Protein AF-A0A834TUM0-F1 (afdb_monomer_lite)

InterPro domains:
  IPR024752 Myb/SANT-like domain [PF12776] (10-57)

Secondary structure (DSSP, 8-state):
--------HHHHHHHHHHHHHHHHHHHHTT-GGGTTT-EEETTTTEEE--HHHHHHHHHHS---------------PPP-------------------HHHHHHHHHHHHHHHHHHHHHHHHHHHHHHHHHHHHHHHHHHHHHHT-TT--HHHHHHHHHHHHT-HHHHHHHHTS-HHHHHHHHHHHT-

Sequence (188 aa):
MLLAAGYTPIQGRIRTLKANWQIVYDMVNHIRALTSGFGWDNDRKCVVADEHVWEEYLKSQPFEPNTGEEMDYSEGPAVDGGTEASSGSRKRKRCSGNKEDLKEVVREMTNRMGKMFTSATQELVSSIAFAKNMQADVVDEAVMFINGLTVEERQVSHLKIACNPILWRMFNDVPEEKKADWVRQHIL

Structure (mmCIF, N/CA/C/O backbone):
data_AF-A0A834TUM0-F1
#
_entry.id   AF-A0A834TUM0-F1
#
loop_
_atom_site.group_PDB
_atom_site.id
_atom_site.type_symbol
_atom_site.label_atom_id
_atom_site.label_alt_id
_atom_site.label_comp_id
_atom_site.label_asym_id
_atom_site.label_entity_id
_atom_site.label_seq_id
_atom_site.pdbx_PDB_ins_code
_atom_site.Cartn_x
_atom_site.Cartn_y
_atom_site.Cartn_z
_atom_site.occupancy
_atom_site.B_iso_or_equiv
_atom_site.auth_seq_id
_atom_site.auth_comp_id
_atom_site.auth_asym_id
_atom_site.auth_atom_id
_atom_site.pdbx_PDB_model_num
ATOM 1 N N . MET A 1 1 ? -12.070 26.146 -2.245 1.00 40.12 1 MET A N 1
ATOM 2 C CA . MET A 1 1 ? -11.941 24.761 -2.747 1.00 40.12 1 MET A CA 1
ATOM 3 C C . MET A 1 1 ? -11.010 24.758 -3.948 1.00 40.12 1 MET A C 1
ATOM 5 O O . MET A 1 1 ? -11.438 25.171 -5.013 1.00 40.12 1 MET A O 1
ATOM 9 N N . LEU A 1 2 ? -9.762 24.320 -3.780 1.00 37.34 2 LEU A N 1
ATOM 10 C CA . LEU A 1 2 ? -8.907 23.856 -4.877 1.00 37.34 2 LEU A CA 1
ATOM 11 C C . LEU A 1 2 ? -8.095 22.673 -4.340 1.00 37.34 2 LEU A C 1
ATOM 13 O O . LEU A 1 2 ? -7.169 22.850 -3.553 1.00 37.34 2 LEU A O 1
ATOM 17 N N . LEU A 1 3 ? -8.503 21.461 -4.717 1.00 43.38 3 LEU A N 1
ATOM 18 C CA . LEU A 1 3 ? -7.717 20.246 -4.532 1.00 43.38 3 LEU A CA 1
ATOM 19 C C . LEU A 1 3 ? -6.582 20.287 -5.556 1.00 43.38 3 LEU A C 1
ATOM 21 O O . LEU A 1 3 ? -6.743 19.844 -6.691 1.00 43.38 3 LEU A O 1
ATOM 25 N N . ALA A 1 4 ? -5.433 20.836 -5.170 1.00 48.94 4 ALA A N 1
ATOM 26 C CA . ALA A 1 4 ? -4.202 20.499 -5.861 1.00 48.94 4 ALA A CA 1
ATOM 27 C C . ALA A 1 4 ? -3.960 19.011 -5.591 1.00 48.94 4 ALA A C 1
ATOM 29 O O . ALA A 1 4 ? -3.698 18.619 -4.454 1.00 48.94 4 ALA A O 1
ATOM 30 N N . ALA A 1 5 ? -4.102 18.174 -6.617 1.00 56.16 5 ALA A N 1
ATOM 31 C CA . ALA A 1 5 ? -3.695 16.775 -6.588 1.00 56.16 5 ALA A CA 1
ATOM 32 C C . ALA A 1 5 ? -2.158 16.697 -6.486 1.00 56.16 5 ALA A C 1
ATOM 34 O O . ALA A 1 5 ? -1.458 16.353 -7.436 1.00 56.16 5 ALA A O 1
ATOM 35 N N . GLY A 1 6 ? -1.619 17.107 -5.339 1.00 58.31 6 GLY A N 1
ATOM 36 C CA . GLY A 1 6 ? -0.214 17.017 -4.994 1.00 58.31 6 GLY A CA 1
ATOM 37 C C . GLY A 1 6 ? 0.042 15.638 -4.417 1.00 58.31 6 GLY A C 1
ATOM 38 O O . GLY A 1 6 ? -0.358 15.347 -3.293 1.00 58.31 6 GLY A O 1
ATOM 39 N N . TYR A 1 7 ? 0.681 14.777 -5.202 1.00 66.12 7 TYR A N 1
ATOM 40 C CA . TYR A 1 7 ? 1.211 13.511 -4.708 1.00 66.12 7 TYR A CA 1
ATOM 41 C C . TYR A 1 7 ? 2.050 13.760 -3.453 1.00 66.12 7 TYR A C 1
ATOM 43 O O . TYR A 1 7 ? 2.844 14.703 -3.412 1.00 66.12 7 TYR A O 1
ATOM 51 N N . THR A 1 8 ? 1.912 12.902 -2.440 1.00 75.56 8 THR A N 1
ATOM 52 C CA . THR A 1 8 ? 2.805 12.977 -1.277 1.00 75.56 8 THR A CA 1
ATOM 53 C C . THR A 1 8 ? 4.260 12.782 -1.734 1.00 75.56 8 THR A C 1
ATOM 55 O O . THR A 1 8 ? 4.493 12.120 -2.752 1.00 75.56 8 THR A O 1
ATOM 58 N N . PRO A 1 9 ? 5.271 13.300 -1.011 1.00 72.62 9 PRO A N 1
ATOM 59 C CA . PRO A 1 9 ? 6.676 13.168 -1.416 1.00 72.62 9 PRO A CA 1
ATOM 60 C C . PRO A 1 9 ? 7.096 11.718 -1.716 1.00 72.62 9 PRO A C 1
ATOM 62 O O . PRO A 1 9 ? 7.859 11.457 -2.645 1.00 72.62 9 PRO A O 1
ATOM 65 N N . ILE A 1 10 ? 6.541 10.755 -0.974 1.00 70.25 10 ILE A N 1
ATOM 66 C CA . ILE A 1 10 ? 6.766 9.318 -1.176 1.00 70.25 10 ILE A CA 1
ATOM 67 C C . ILE A 1 10 ? 6.151 8.849 -2.499 1.00 70.25 10 ILE A C 1
ATOM 69 O O . ILE A 1 10 ? 6.813 8.177 -3.289 1.00 70.25 10 ILE A O 1
ATOM 73 N N . GLN A 1 11 ? 4.908 9.239 -2.781 1.00 68.44 11 GLN A N 1
ATOM 74 C CA . GLN A 1 11 ? 4.248 8.901 -4.039 1.00 68.44 11 GLN A CA 1
ATOM 75 C C . GLN A 1 11 ? 4.952 9.528 -5.247 1.00 68.44 11 GLN A C 1
ATOM 77 O O . GLN A 1 11 ? 5.096 8.862 -6.272 1.00 68.44 11 GLN A O 1
ATOM 82 N N . GLY A 1 12 ? 5.443 10.763 -5.118 1.00 68.56 12 GLY A N 1
ATOM 83 C CA . GLY A 1 12 ? 6.254 11.420 -6.143 1.00 68.56 12 GLY A CA 1
ATOM 84 C C . GLY A 1 12 ? 7.517 10.621 -6.469 1.00 68.56 12 GLY A C 1
ATOM 85 O O . GLY A 1 12 ? 7.763 10.302 -7.629 1.00 68.56 12 GLY A O 1
ATOM 86 N N . ARG A 1 13 ? 8.266 10.194 -5.444 1.00 71.44 13 ARG A N 1
ATOM 87 C CA . ARG A 1 13 ? 9.482 9.379 -5.623 1.00 71.44 13 ARG A CA 1
ATOM 88 C C . ARG A 1 13 ? 9.191 8.013 -6.245 1.00 71.44 13 ARG A C 1
ATOM 90 O O . ARG A 1 13 ? 9.912 7.595 -7.148 1.00 71.44 13 ARG A O 1
ATOM 97 N N . ILE A 1 14 ? 8.121 7.340 -5.817 1.00 72.69 14 ILE A N 1
ATOM 98 C CA . ILE A 1 14 ? 7.688 6.060 -6.403 1.00 72.69 14 ILE A CA 1
ATOM 99 C C . ILE A 1 14 ? 7.314 6.240 -7.876 1.00 72.69 14 ILE A C 1
ATOM 101 O O . ILE A 1 14 ? 7.668 5.408 -8.710 1.00 72.69 14 ILE A O 1
ATOM 105 N N . ARG A 1 15 ? 6.619 7.329 -8.215 1.00 74.75 15 ARG A N 1
ATOM 106 C CA . ARG A 1 15 ? 6.241 7.640 -9.595 1.00 74.75 15 ARG A CA 1
ATOM 107 C C . ARG A 1 15 ? 7.468 7.877 -10.474 1.00 74.75 15 ARG A C 1
ATOM 109 O O . ARG A 1 15 ? 7.539 7.288 -11.548 1.00 74.75 15 ARG A O 1
ATOM 116 N N . THR A 1 16 ? 8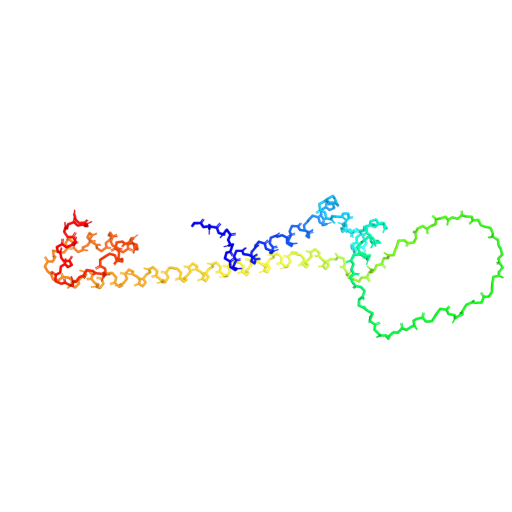.437 8.666 -10.011 1.00 75.81 16 THR A N 1
ATOM 117 C CA . THR A 1 16 ? 9.701 8.893 -10.731 1.00 75.81 16 THR A CA 1
ATOM 118 C C . THR A 1 16 ? 10.466 7.590 -10.941 1.00 75.81 16 THR A C 1
ATOM 120 O O . THR A 1 16 ? 10.934 7.322 -12.042 1.00 75.81 16 THR A O 1
ATOM 123 N N . LEU A 1 17 ? 10.543 6.737 -9.917 1.00 73.88 17 LEU A N 1
ATOM 124 C CA . LEU A 1 17 ? 11.234 5.454 -10.023 1.00 73.88 17 LEU A CA 1
ATOM 125 C C . LEU A 1 17 ? 10.567 4.523 -11.047 1.00 73.88 17 LEU A C 1
ATOM 127 O O . LEU A 1 17 ? 11.258 3.919 -11.864 1.00 73.88 17 LEU A O 1
ATOM 131 N N . LYS A 1 18 ? 9.230 4.449 -11.045 1.00 75.25 18 LYS A N 1
ATOM 132 C CA . LYS A 1 18 ? 8.468 3.690 -12.049 1.00 75.25 18 LYS A CA 1
ATOM 133 C C . LYS A 1 18 ? 8.699 4.223 -13.463 1.00 75.25 18 LYS A C 1
ATOM 135 O O . LYS A 1 18 ? 8.899 3.428 -14.374 1.00 75.25 18 LYS A O 1
ATOM 140 N N . ALA A 1 19 ? 8.698 5.545 -13.637 1.00 78.25 19 ALA A N 1
ATOM 141 C CA . ALA A 1 19 ? 8.942 6.176 -14.932 1.00 78.25 19 ALA A CA 1
ATOM 142 C C . ALA A 1 19 ? 10.353 5.862 -15.458 1.00 78.25 19 ALA A C 1
ATOM 144 O O . ALA A 1 19 ? 10.501 5.416 -16.591 1.00 78.25 19 ALA A O 1
ATOM 145 N N . ASN A 1 20 ? 11.377 6.003 -14.612 1.00 77.19 20 ASN A N 1
ATOM 146 C CA . ASN A 1 20 ? 12.760 5.705 -14.987 1.00 77.19 20 ASN A CA 1
ATOM 147 C C . ASN A 1 20 ? 12.956 4.222 -15.330 1.00 77.19 20 ASN A C 1
ATOM 149 O O . ASN A 1 20 ? 13.648 3.899 -16.292 1.00 77.19 20 ASN A O 1
ATOM 153 N N . TRP A 1 21 ? 12.329 3.318 -14.573 1.00 79.25 21 TRP A N 1
ATOM 154 C CA . TRP A 1 21 ? 12.356 1.887 -14.875 1.00 79.25 21 TRP A CA 1
ATOM 155 C C . TRP A 1 21 ? 11.731 1.572 -16.236 1.00 79.25 21 TRP A C 1
ATOM 157 O O . TRP A 1 21 ? 12.311 0.814 -17.012 1.00 79.25 21 TRP A O 1
ATOM 167 N N . GLN A 1 22 ? 10.581 2.178 -16.542 1.00 77.19 22 GLN A N 1
ATOM 168 C CA . GLN A 1 22 ? 9.890 1.960 -17.810 1.00 77.19 22 GLN A CA 1
ATOM 169 C C . GLN A 1 22 ? 10.768 2.353 -19.007 1.00 77.19 22 GLN A C 1
ATOM 171 O O . GLN A 1 22 ? 10.873 1.586 -19.956 1.00 77.19 22 GLN A O 1
ATOM 176 N N . ILE A 1 23 ? 11.485 3.479 -18.917 1.00 78.44 23 ILE A N 1
ATOM 177 C CA . ILE A 1 23 ? 12.419 3.929 -19.964 1.00 78.44 23 ILE A CA 1
ATOM 178 C C . ILE A 1 23 ? 13.509 2.879 -20.220 1.00 78.44 23 ILE A C 1
ATOM 180 O O . ILE A 1 23 ? 13.784 2.530 -21.367 1.00 78.44 23 ILE A O 1
ATOM 184 N N . VAL A 1 24 ? 14.122 2.347 -19.158 1.00 76.44 24 VAL A N 1
ATOM 185 C CA . VAL A 1 24 ? 15.171 1.320 -19.278 1.00 76.44 24 VAL A CA 1
ATOM 186 C C . VAL A 1 24 ? 14.609 0.034 -19.886 1.00 76.44 24 VAL A C 1
ATOM 188 O O . VAL A 1 24 ? 15.233 -0.559 -20.766 1.00 76.44 24 VAL A O 1
ATOM 191 N N . TYR A 1 25 ? 13.420 -0.383 -19.452 1.00 77.44 25 TYR A N 1
ATOM 192 C CA . TYR A 1 25 ? 12.736 -1.555 -19.988 1.00 77.44 25 TYR A CA 1
ATOM 193 C C . TYR A 1 25 ? 12.433 -1.410 -21.489 1.00 77.44 25 TYR A C 1
ATOM 195 O O . TYR A 1 25 ? 12.717 -2.324 -22.267 1.00 77.44 25 TYR A O 1
ATOM 203 N N . ASP A 1 26 ? 11.920 -0.255 -21.916 1.00 80.38 26 ASP A N 1
ATOM 204 C CA . ASP A 1 26 ? 11.576 0.014 -23.315 1.00 80.38 26 ASP A CA 1
ATOM 205 C C . ASP A 1 26 ? 12.829 0.070 -24.211 1.00 80.38 26 ASP A C 1
ATOM 207 O O . ASP A 1 26 ? 12.823 -0.469 -25.323 1.00 80.38 26 ASP A O 1
ATOM 211 N N . MET A 1 27 ? 13.943 0.626 -23.709 1.00 75.81 27 MET A N 1
ATOM 212 C CA . MET A 1 27 ? 15.233 0.644 -24.417 1.00 75.81 27 MET A CA 1
ATOM 213 C C . MET A 1 27 ? 15.783 -0.764 -24.664 1.00 75.81 27 MET A C 1
ATOM 215 O O . MET A 1 27 ? 16.287 -1.046 -25.756 1.00 75.81 27 MET A O 1
ATOM 219 N N . VAL A 1 28 ? 15.693 -1.645 -23.662 1.00 72.44 28 VAL A N 1
ATOM 220 C CA . VAL A 1 28 ? 16.207 -3.024 -23.728 1.00 72.44 28 VAL A CA 1
ATOM 221 C C . VAL A 1 28 ? 15.352 -3.906 -24.637 1.00 72.44 28 VAL A C 1
ATOM 223 O O . VAL A 1 28 ? 15.893 -4.762 -25.330 1.00 72.44 28 VAL A O 1
ATOM 226 N N . ASN A 1 29 ? 14.040 -3.671 -24.690 1.00 76.88 29 ASN A N 1
ATOM 227 C CA . ASN A 1 29 ? 13.129 -4.390 -25.586 1.00 76.88 29 ASN A CA 1
ATOM 228 C C . ASN A 1 29 ? 13.068 -3.797 -27.003 1.00 76.88 29 ASN A C 1
ATOM 230 O O . ASN A 1 29 ? 12.211 -4.178 -27.797 1.00 76.88 29 ASN A O 1
ATOM 234 N N . HIS A 1 30 ? 13.980 -2.876 -27.330 1.00 68.25 30 HIS A N 1
ATOM 235 C CA . HIS A 1 30 ? 14.085 -2.224 -28.635 1.00 68.25 30 HIS A CA 1
ATOM 236 C C . HIS A 1 30 ? 12.802 -1.500 -29.084 1.00 68.25 30 HIS A C 1
ATOM 238 O O . HIS A 1 30 ? 12.580 -1.321 -30.285 1.00 68.25 30 HIS A O 1
ATOM 244 N N . ILE A 1 31 ? 11.976 -1.017 -28.149 1.00 75.56 31 ILE A N 1
ATOM 245 C CA . ILE A 1 31 ? 10.759 -0.259 -28.468 1.00 75.56 31 ILE A CA 1
ATOM 246 C C . ILE A 1 31 ? 11.128 1.212 -28.713 1.00 75.56 31 ILE A C 1
ATOM 248 O O . ILE A 1 31 ? 10.768 2.112 -27.960 1.00 75.56 31 ILE A O 1
ATOM 252 N N . ARG A 1 32 ? 11.876 1.464 -29.795 1.00 66.94 32 ARG A N 1
ATOM 253 C CA . ARG A 1 32 ? 12.510 2.768 -30.086 1.00 66.94 32 ARG A CA 1
ATOM 254 C C . ARG A 1 32 ? 11.525 3.934 -30.214 1.00 66.94 32 ARG A C 1
ATOM 256 O O . ARG A 1 32 ? 11.905 5.080 -29.992 1.00 66.94 32 ARG A O 1
ATOM 263 N N . ALA A 1 33 ? 10.269 3.650 -30.555 1.00 69.75 33 ALA A N 1
ATOM 264 C CA . ALA A 1 33 ? 9.209 4.653 -30.636 1.00 69.75 33 ALA A CA 1
ATOM 265 C C . ALA A 1 33 ? 8.826 5.244 -29.263 1.00 69.75 33 ALA A C 1
ATOM 267 O O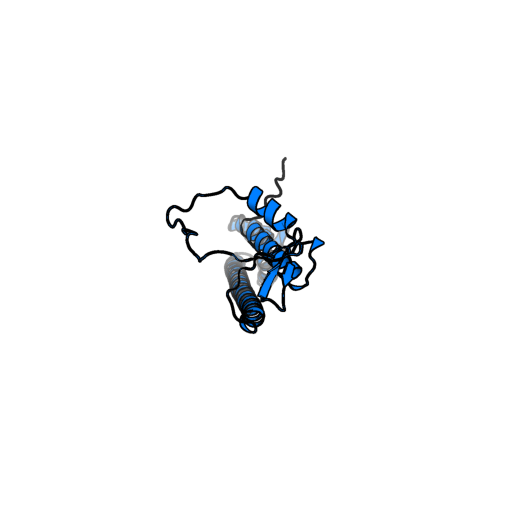 . ALA A 1 33 ? 8.348 6.372 -29.208 1.00 69.75 33 ALA A O 1
ATOM 268 N N . LEU A 1 34 ? 9.047 4.511 -28.164 1.00 71.25 34 LEU A N 1
ATOM 269 C CA . LEU A 1 34 ? 8.704 4.945 -26.801 1.00 71.25 34 LEU A CA 1
ATOM 270 C C . LEU A 1 34 ? 9.861 5.656 -26.080 1.00 71.25 34 LEU A C 1
ATOM 272 O O . LEU A 1 34 ? 9.681 6.206 -24.999 1.00 71.25 34 LEU A O 1
ATOM 276 N N . THR A 1 35 ? 11.046 5.672 -26.686 1.00 72.94 35 THR A N 1
ATOM 277 C CA . THR A 1 35 ? 12.302 6.144 -26.086 1.00 72.94 35 THR A CA 1
ATOM 278 C C . THR A 1 35 ? 12.965 7.229 -26.937 1.00 72.94 35 THR A C 1
ATOM 280 O O . THR A 1 35 ? 14.190 7.328 -26.994 1.00 72.94 35 THR A O 1
ATOM 283 N N . SER A 1 36 ? 12.164 8.038 -27.639 1.00 77.69 36 SER A N 1
ATOM 284 C CA . SER A 1 36 ? 12.636 9.139 -28.498 1.00 77.69 36 SER A CA 1
ATOM 285 C C . SER A 1 36 ? 13.682 8.705 -29.534 1.00 77.69 36 SER A C 1
ATOM 287 O O . SER A 1 36 ? 14.627 9.431 -29.819 1.00 77.69 36 SER A O 1
ATOM 289 N N . GLY A 1 37 ? 13.557 7.488 -30.070 1.00 73.75 37 GLY A N 1
ATOM 290 C CA . GLY A 1 37 ? 14.472 6.94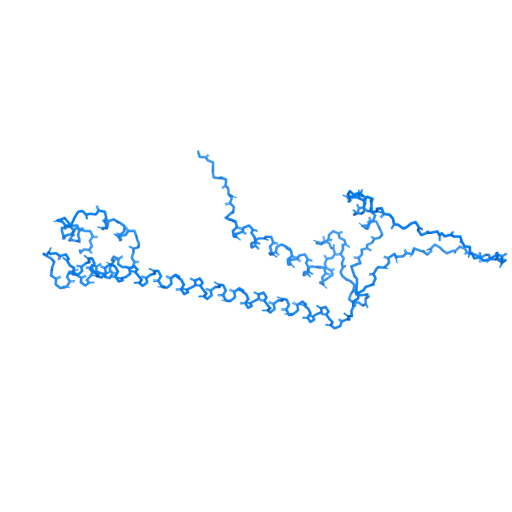5 -31.075 1.00 73.75 37 GLY A CA 1
ATOM 291 C C . GLY A 1 37 ? 15.731 6.275 -30.514 1.00 73.75 37 GLY A C 1
ATOM 292 O O . GLY A 1 37 ? 16.436 5.602 -31.279 1.00 73.75 37 GLY A O 1
ATOM 293 N N . PHE A 1 38 ? 15.984 6.379 -29.203 1.00 78.25 38 PHE A N 1
ATOM 294 C CA . PHE A 1 38 ? 17.089 5.709 -28.518 1.00 78.25 38 PHE A CA 1
ATOM 295 C C . PHE A 1 38 ? 16.738 4.259 -28.198 1.00 78.25 38 PHE A C 1
ATOM 297 O O . PHE A 1 38 ? 15.763 3.966 -27.522 1.00 78.25 38 PHE A O 1
ATOM 304 N N . GLY A 1 39 ? 17.547 3.321 -28.652 1.00 77.50 39 GLY A N 1
ATOM 305 C CA . GLY A 1 39 ? 17.463 1.920 -28.272 1.00 77.50 39 GLY A CA 1
ATOM 306 C C . GLY A 1 39 ? 18.739 1.469 -27.588 1.00 77.50 39 GLY A C 1
ATOM 307 O O . GLY A 1 39 ? 19.763 2.151 -27.598 1.00 77.50 39 GLY A O 1
ATOM 308 N N . TRP A 1 40 ? 18.695 0.272 -27.030 1.00 76.44 40 TRP A N 1
ATOM 309 C CA . TRP A 1 40 ? 19.901 -0.457 -26.679 1.00 76.44 40 TRP A CA 1
ATOM 310 C C . TRP A 1 40 ? 20.319 -1.342 -27.857 1.00 76.44 40 TRP A C 1
ATOM 312 O O . TRP A 1 40 ? 19.463 -1.940 -28.494 1.00 76.44 40 TRP A O 1
ATOM 322 N N . ASP A 1 41 ? 21.608 -1.445 -28.177 1.00 68.31 41 ASP A N 1
ATOM 323 C CA . ASP A 1 41 ? 22.118 -2.470 -29.097 1.00 68.31 41 ASP A CA 1
ATOM 324 C C . ASP A 1 41 ? 22.732 -3.599 -28.272 1.00 68.31 41 ASP A C 1
ATOM 326 O O . ASP A 1 41 ? 23.782 -3.443 -27.637 1.00 68.31 41 ASP A O 1
ATOM 330 N N . ASN A 1 42 ? 22.052 -4.747 -28.259 1.00 56.09 42 ASN A N 1
ATOM 331 C CA . ASN A 1 42 ? 22.453 -5.886 -27.444 1.00 56.09 42 ASN A CA 1
ATOM 332 C C . ASN A 1 42 ? 23.751 -6.544 -27.944 1.00 56.09 42 ASN A C 1
ATOM 334 O O . ASN A 1 42 ? 24.513 -7.082 -27.132 1.00 56.09 42 ASN A O 1
ATOM 338 N N . ASP A 1 43 ? 24.040 -6.458 -29.242 1.00 60.00 43 ASP A N 1
ATOM 339 C CA . ASP A 1 43 ? 25.247 -7.026 -29.840 1.00 60.00 43 ASP A CA 1
ATOM 340 C C . ASP A 1 43 ? 26.458 -6.136 -29.578 1.00 60.00 43 ASP A C 1
ATOM 342 O O . ASP A 1 43 ? 27.569 -6.631 -29.361 1.00 60.00 43 ASP A O 1
ATOM 346 N N . ARG A 1 44 ? 26.246 -4.818 -29.554 1.00 56.22 44 ARG A N 1
ATOM 347 C CA . ARG A 1 44 ? 27.315 -3.816 -29.481 1.00 56.22 44 ARG A CA 1
ATOM 348 C C . ARG A 1 44 ? 27.479 -3.150 -28.114 1.00 56.22 44 ARG A C 1
ATOM 350 O O . ARG A 1 44 ? 28.479 -2.454 -27.944 1.00 56.22 44 ARG A O 1
ATOM 357 N N . LYS A 1 45 ? 26.569 -3.413 -27.167 1.00 59.28 45 LYS A N 1
ATOM 358 C CA . LYS A 1 45 ? 26.555 -2.929 -25.770 1.00 59.28 45 LYS A CA 1
ATOM 359 C C . LYS A 1 45 ? 26.662 -1.414 -25.635 1.00 59.28 45 LYS A C 1
ATOM 361 O O . LYS A 1 45 ? 27.478 -0.893 -24.881 1.00 59.28 45 LYS A O 1
ATOM 366 N N . CYS A 1 46 ? 25.834 -0.702 -26.382 1.00 65.88 46 CYS A N 1
ATOM 367 C CA . CYS A 1 46 ? 25.768 0.749 -26.317 1.00 65.88 46 CYS A CA 1
ATOM 368 C C . CYS A 1 46 ? 24.345 1.230 -26.570 1.00 65.88 46 CYS A C 1
ATOM 370 O O . CYS A 1 46 ? 23.543 0.538 -27.205 1.00 65.88 46 CYS A O 1
ATOM 372 N N . VAL A 1 47 ? 24.058 2.449 -26.117 1.00 75.06 47 VAL A N 1
ATOM 373 C CA . VAL A 1 47 ? 22.883 3.173 -26.594 1.00 75.06 47 VAL A CA 1
ATOM 374 C C . VAL A 1 47 ? 23.080 3.427 -28.083 1.00 75.06 47 VAL A C 1
ATOM 376 O O . VAL A 1 47 ? 24.130 3.910 -28.513 1.00 75.06 47 VAL A O 1
ATOM 379 N N . VAL A 1 48 ? 22.079 3.070 -28.872 1.00 75.88 48 VAL A N 1
ATOM 380 C CA . VAL A 1 48 ? 22.034 3.328 -30.303 1.00 75.88 48 VAL A CA 1
ATOM 381 C C . VAL A 1 48 ? 20.862 4.224 -30.614 1.00 75.88 48 VAL A C 1
ATOM 383 O O . VAL A 1 48 ? 19.760 4.050 -30.113 1.00 75.88 48 VAL A O 1
ATOM 386 N N . ALA A 1 49 ? 21.104 5.175 -31.486 1.00 81.75 49 ALA A N 1
ATOM 387 C CA . ALA A 1 49 ? 20.070 5.979 -32.089 1.00 81.75 49 ALA A CA 1
ATOM 388 C C . ALA A 1 49 ? 20.516 6.303 -33.511 1.00 81.75 49 ALA A C 1
ATOM 390 O O . ALA A 1 49 ? 21.656 6.005 -33.904 1.00 81.75 49 ALA A O 1
ATOM 391 N N . ASP A 1 50 ? 19.607 6.867 -34.289 1.00 82.25 50 ASP A N 1
ATOM 392 C CA . ASP A 1 50 ? 19.950 7.358 -35.614 1.00 82.25 50 ASP A CA 1
ATOM 393 C C . ASP A 1 50 ? 20.733 8.668 -35.472 1.00 82.25 50 ASP A C 1
ATOM 395 O O . ASP A 1 50 ? 20.690 9.324 -34.432 1.00 82.25 50 ASP A O 1
ATOM 399 N N . GLU A 1 51 ? 21.495 9.031 -36.500 1.00 75.38 51 GLU A N 1
ATOM 400 C CA . GLU A 1 51 ? 22.398 10.189 -36.455 1.00 75.38 51 GLU A CA 1
ATOM 401 C C . GLU A 1 51 ? 21.650 11.489 -36.129 1.00 75.38 51 GLU A C 1
ATOM 403 O O . GLU A 1 51 ? 22.051 12.212 -35.219 1.00 75.38 51 GLU A O 1
ATOM 408 N N . HIS A 1 52 ? 20.486 11.700 -36.751 1.00 78.88 52 HIS A N 1
ATOM 409 C CA . HIS A 1 52 ? 19.626 12.854 -36.477 1.00 78.88 52 HIS A CA 1
ATOM 410 C C . HIS A 1 52 ? 19.154 12.924 -35.012 1.00 78.88 52 HIS A C 1
ATOM 412 O O . HIS A 1 52 ? 19.142 14.004 -34.429 1.00 78.88 52 HIS A O 1
ATOM 418 N N . VAL A 1 53 ? 18.846 11.782 -34.382 1.00 80.69 53 VAL A N 1
ATOM 419 C CA . VAL A 1 53 ? 18.423 11.714 -32.970 1.00 80.69 53 VAL A CA 1
ATOM 420 C C . VAL A 1 53 ? 19.563 12.144 -32.040 1.00 80.69 53 VAL A C 1
ATOM 422 O O . VAL A 1 53 ? 19.342 12.871 -31.071 1.00 80.69 53 VAL A O 1
ATOM 425 N N . TRP A 1 54 ? 20.800 11.729 -32.338 1.00 79.88 54 TRP A N 1
ATOM 426 C CA . TRP A 1 54 ? 21.981 12.165 -31.586 1.00 79.88 54 TRP A CA 1
ATOM 427 C C . TRP A 1 54 ? 22.260 13.657 -31.761 1.00 79.88 54 TRP A C 1
ATOM 429 O O . TRP A 1 54 ? 22.567 14.335 -30.781 1.00 79.88 54 TRP A O 1
ATOM 439 N N . GLU A 1 55 ? 22.154 14.175 -32.984 1.00 75.12 55 GLU A N 1
ATOM 440 C CA . GLU A 1 55 ? 22.367 15.594 -33.270 1.00 75.12 55 GLU A CA 1
ATOM 441 C C . GLU A 1 55 ? 21.340 16.492 -32.581 1.00 75.12 55 GLU A C 1
ATOM 443 O O . GLU A 1 55 ? 21.713 17.506 -31.994 1.00 75.12 55 GLU A O 1
ATOM 448 N N . GLU A 1 56 ? 20.058 16.135 -32.639 1.00 81.75 56 GLU A N 1
ATOM 449 C CA . GLU A 1 56 ? 18.986 16.866 -31.958 1.00 81.75 56 GLU A CA 1
ATOM 450 C C . GLU A 1 56 ? 19.178 16.850 -30.443 1.00 81.75 56 GLU A C 1
ATOM 452 O O . GLU A 1 56 ? 19.101 17.896 -29.795 1.00 81.75 56 GLU A O 1
ATOM 457 N N . TYR A 1 57 ? 19.514 15.685 -29.880 1.00 75.88 57 TYR A N 1
ATOM 458 C CA . TYR A 1 57 ? 19.810 15.565 -28.458 1.00 75.88 57 TYR A CA 1
ATOM 459 C C . TYR A 1 57 ? 20.975 16.472 -28.051 1.00 75.88 57 TYR A C 1
ATOM 461 O O . TYR A 1 57 ? 20.836 17.247 -27.110 1.00 75.88 57 TYR A O 1
ATOM 469 N N . LEU A 1 58 ? 22.093 16.447 -28.782 1.00 78.19 58 LEU A N 1
ATOM 470 C CA . LEU A 1 58 ? 23.260 17.286 -28.489 1.00 78.19 58 LEU A CA 1
ATOM 471 C C . LEU A 1 58 ? 22.965 18.783 -28.640 1.00 78.19 58 LEU A C 1
ATOM 473 O O . LEU A 1 58 ? 23.431 19.566 -27.820 1.00 78.19 58 LEU A O 1
ATOM 477 N N . LYS A 1 59 ? 22.158 19.181 -29.632 1.00 77.44 59 LYS A N 1
ATOM 478 C CA . LYS A 1 59 ? 21.703 20.573 -29.804 1.00 77.44 59 LYS A CA 1
ATOM 479 C C . LYS A 1 59 ? 20.814 21.045 -28.648 1.00 77.44 59 LYS A C 1
ATOM 481 O O . LYS A 1 59 ? 20.799 22.232 -28.345 1.00 77.44 59 LYS A O 1
ATOM 486 N N . SER A 1 60 ? 20.080 20.131 -28.010 1.00 75.31 60 SER A N 1
ATOM 487 C CA . SER A 1 60 ? 19.217 20.431 -26.859 1.00 75.31 60 SER A CA 1
ATOM 488 C C . SER A 1 60 ? 19.941 20.467 -25.507 1.00 75.31 60 SER A C 1
ATOM 490 O O . SER A 1 60 ? 19.361 20.940 -24.530 1.00 75.31 60 SER A O 1
ATOM 492 N N . GLN A 1 61 ? 21.186 19.978 -25.424 1.00 69.25 61 GLN A N 1
ATOM 493 C CA . GLN A 1 61 ? 21.979 20.041 -24.195 1.00 69.25 61 GLN A CA 1
ATOM 494 C C . GLN A 1 61 ? 22.729 21.382 -24.129 1.00 69.25 61 GLN A C 1
ATOM 496 O O . GLN A 1 61 ? 23.434 21.725 -25.081 1.00 69.25 61 GLN A O 1
ATOM 501 N N . PRO A 1 62 ? 22.644 22.139 -23.021 1.00 58.03 62 PRO A N 1
ATOM 502 C CA . PRO A 1 62 ? 23.518 23.284 -22.803 1.00 58.03 62 PRO A CA 1
ATOM 503 C C . PRO A 1 62 ? 24.974 22.806 -22.813 1.00 58.03 62 PRO A C 1
ATOM 505 O O . PRO A 1 62 ? 25.352 21.930 -22.037 1.00 58.03 62 PRO A O 1
ATOM 508 N N . PHE A 1 63 ? 25.790 23.348 -23.715 1.00 53.06 63 PHE A N 1
ATOM 509 C CA . PHE A 1 63 ? 27.219 23.063 -23.748 1.00 53.06 63 PHE A CA 1
ATOM 510 C C . PHE A 1 63 ? 27.870 23.725 -22.529 1.00 53.06 63 PHE A C 1
ATOM 512 O O . PHE A 1 63 ? 28.081 24.936 -22.532 1.00 53.06 63 PHE A O 1
ATOM 519 N N . GLU A 1 64 ? 28.171 22.959 -21.479 1.00 48.66 64 GLU A N 1
ATOM 520 C CA . GLU A 1 64 ? 29.179 23.379 -20.504 1.00 48.66 64 GLU A CA 1
ATOM 521 C C . GLU A 1 64 ? 30.558 23.101 -21.122 1.00 48.66 64 GLU A C 1
ATOM 523 O O . GLU A 1 64 ? 30.896 21.934 -21.356 1.00 48.66 64 GLU A O 1
ATOM 528 N N . PRO A 1 65 ? 31.353 24.137 -21.454 1.00 45.88 65 PRO A N 1
ATOM 529 C CA . PRO A 1 65 ? 32.688 23.935 -21.984 1.00 45.88 65 PRO A CA 1
ATOM 530 C C . PRO A 1 65 ? 33.559 23.373 -20.865 1.00 45.88 65 PRO A C 1
ATOM 532 O O . PRO A 1 65 ? 33.993 24.098 -19.972 1.00 45.88 65 PRO A O 1
ATOM 535 N N . ASN A 1 66 ? 33.821 22.069 -20.913 1.00 41.59 66 ASN A N 1
ATOM 536 C CA . ASN A 1 66 ? 34.842 21.466 -20.075 1.00 41.59 66 ASN A CA 1
ATOM 537 C C . ASN A 1 66 ? 36.201 21.983 -20.572 1.00 41.59 66 ASN A C 1
ATOM 539 O O . ASN A 1 66 ? 36.644 21.661 -21.675 1.00 41.59 66 ASN A O 1
ATOM 543 N N . THR A 1 67 ? 36.820 22.854 -19.783 1.00 45.19 67 THR A N 1
ATOM 544 C CA . THR A 1 67 ? 38.166 23.382 -19.999 1.00 45.19 67 THR A CA 1
ATOM 545 C C . THR A 1 67 ? 39.202 22.262 -19.977 1.00 45.19 67 THR A C 1
ATOM 547 O O . THR A 1 67 ? 39.306 21.551 -18.981 1.00 45.19 67 THR A O 1
ATOM 550 N N . GLY A 1 68 ? 40.023 22.200 -21.029 1.00 48.06 68 GLY A N 1
ATOM 551 C CA . GLY A 1 68 ? 41.374 21.640 -20.976 1.00 48.06 68 GLY A CA 1
ATOM 552 C C . GLY A 1 68 ? 41.520 20.189 -21.425 1.00 48.06 68 GLY A C 1
ATOM 553 O O . GLY A 1 68 ? 41.671 19.310 -20.594 1.00 48.06 68 GLY A O 1
ATOM 554 N N . GLU A 1 69 ? 41.516 19.962 -22.738 1.00 41.88 69 GLU A N 1
ATOM 555 C CA . GLU A 1 69 ? 42.598 19.271 -23.459 1.00 41.88 69 GLU A CA 1
ATOM 556 C C . GLU A 1 69 ? 42.267 19.341 -24.954 1.00 41.88 69 GLU A C 1
ATOM 558 O O . GLU A 1 69 ? 41.416 18.628 -25.490 1.00 41.88 69 GLU A O 1
ATOM 563 N N . GLU A 1 70 ? 42.898 20.308 -25.610 1.00 44.28 70 GLU A N 1
ATOM 564 C CA . GLU A 1 70 ? 42.884 20.486 -27.053 1.00 44.28 70 GLU A CA 1
ATOM 565 C C . GLU A 1 70 ? 43.629 19.294 -27.673 1.00 44.28 70 GLU A C 1
ATOM 567 O O . GLU A 1 70 ? 44.852 19.198 -27.604 1.00 44.28 70 GLU A O 1
ATOM 572 N N . MET A 1 71 ? 42.880 18.321 -28.198 1.00 37.84 71 MET A N 1
ATOM 573 C CA . MET A 1 71 ? 43.450 17.202 -28.950 1.00 37.84 71 MET A CA 1
ATOM 574 C C . MET A 1 71 ? 43.849 17.720 -30.339 1.00 37.84 71 MET A C 1
ATOM 576 O O . MET A 1 71 ? 43.013 17.817 -31.238 1.00 37.84 71 MET A O 1
ATOM 580 N N . ASP A 1 72 ? 45.120 18.099 -30.463 1.00 35.84 72 ASP A N 1
ATOM 581 C CA . ASP A 1 72 ? 45.796 18.495 -31.699 1.00 35.84 72 ASP A CA 1
ATOM 582 C C . ASP A 1 72 ? 45.793 17.338 -32.715 1.00 35.84 72 ASP A C 1
ATOM 584 O O . ASP A 1 72 ? 46.265 16.233 -32.438 1.00 35.84 72 ASP A O 1
ATOM 588 N N . TYR A 1 73 ? 45.220 17.589 -33.892 1.00 41.62 73 TYR A N 1
ATOM 589 C CA . TYR A 1 73 ? 45.226 16.682 -35.040 1.00 41.62 73 TYR A CA 1
ATOM 590 C C . TYR A 1 73 ? 46.154 17.239 -36.127 1.00 41.62 73 TYR A C 1
ATOM 592 O O . TYR A 1 73 ? 45.691 17.686 -37.173 1.00 41.62 73 TYR A O 1
ATOM 600 N N . SER A 1 74 ? 47.463 17.174 -35.892 1.00 46.59 74 SER A N 1
ATOM 601 C CA . SER A 1 74 ? 48.525 17.364 -36.894 1.00 46.59 74 SER A CA 1
ATOM 602 C C . SER A 1 74 ? 49.695 16.480 -36.424 1.00 46.59 74 SER A C 1
ATOM 604 O O . SER A 1 74 ? 50.168 16.662 -35.317 1.00 46.59 74 SER A O 1
ATOM 606 N N . GLU A 1 75 ? 50.159 15.405 -37.060 1.00 36.28 75 GLU A N 1
ATOM 607 C CA . GLU A 1 75 ? 50.571 15.197 -38.445 1.00 36.28 75 GLU A CA 1
ATOM 608 C C . GLU A 1 75 ? 50.592 13.683 -38.757 1.00 36.28 75 GLU A C 1
ATOM 610 O O . GLU A 1 75 ? 51.005 12.860 -37.939 1.00 36.28 75 GLU A O 1
ATOM 615 N N . GLY A 1 76 ? 50.209 13.310 -39.979 1.00 33.84 76 GLY A N 1
ATOM 616 C CA . GLY A 1 76 ? 50.506 12.014 -40.594 1.00 33.84 76 GLY A CA 1
ATOM 617 C C . GLY A 1 76 ? 50.831 12.242 -42.076 1.00 33.84 76 GLY A C 1
ATOM 618 O O . GLY A 1 76 ? 50.219 13.127 -42.678 1.00 33.84 76 GLY A O 1
ATOM 619 N N . PRO A 1 77 ? 51.819 11.537 -42.661 1.00 36.94 77 PRO A N 1
ATOM 620 C CA . PRO A 1 77 ? 52.492 11.981 -43.876 1.00 36.94 77 PRO A CA 1
ATOM 621 C C . PRO A 1 77 ? 51.673 11.764 -45.155 1.00 36.94 77 PRO A C 1
ATOM 623 O O . PRO A 1 77 ? 50.698 11.017 -45.197 1.00 36.94 77 PRO A O 1
ATOM 626 N N . ALA A 1 78 ? 52.127 12.478 -46.184 1.00 34.72 78 ALA A N 1
ATOM 627 C CA . ALA A 1 78 ? 51.487 12.787 -47.453 1.00 34.72 78 ALA A CA 1
ATOM 628 C C . ALA A 1 78 ? 50.888 11.619 -48.265 1.00 34.72 78 ALA A C 1
ATOM 630 O O . ALA A 1 78 ? 51.375 10.492 -48.288 1.00 34.72 78 ALA A O 1
ATOM 631 N N . VAL A 1 79 ? 49.842 12.016 -48.990 1.00 36.44 79 VAL A N 1
ATOM 632 C CA . VAL A 1 79 ? 49.042 11.335 -50.015 1.00 36.44 79 VAL A CA 1
ATOM 633 C C . VAL A 1 79 ? 49.845 10.941 -51.262 1.00 36.44 79 VAL A C 1
ATOM 635 O O . VAL A 1 79 ? 50.588 11.758 -51.796 1.00 36.44 79 VAL A O 1
ATOM 638 N N . ASP A 1 80 ? 49.538 9.759 -51.801 1.00 30.81 80 ASP A N 1
ATOM 639 C CA . ASP A 1 80 ? 49.361 9.491 -53.241 1.00 30.81 80 ASP A CA 1
ATOM 640 C C . ASP A 1 80 ? 48.241 8.429 -53.314 1.00 30.81 80 ASP A C 1
ATOM 642 O O . ASP A 1 80 ? 48.359 7.374 -52.699 1.00 30.81 80 ASP A O 1
ATOM 646 N N . GLY A 1 81 ? 47.007 8.698 -53.739 1.00 35.06 81 GLY A N 1
ATOM 647 C CA . GLY A 1 81 ? 46.572 9.112 -55.068 1.00 35.06 81 GLY A CA 1
ATOM 648 C C . GLY A 1 81 ? 45.636 8.008 -55.599 1.00 35.06 81 GLY A C 1
ATOM 649 O O . GLY A 1 81 ? 46.090 6.897 -55.841 1.00 35.06 81 GLY A O 1
ATOM 650 N N . GLY A 1 82 ? 44.326 8.277 -55.740 1.00 28.45 82 GLY A N 1
ATOM 651 C CA . GLY A 1 82 ? 43.392 7.371 -56.440 1.00 28.45 82 GLY A CA 1
ATOM 652 C C . GLY A 1 82 ? 42.006 7.162 -55.807 1.00 28.45 82 GLY A C 1
ATOM 653 O O . GLY A 1 82 ? 41.851 6.379 -54.881 1.00 28.45 82 GLY A O 1
ATOM 654 N N . THR A 1 83 ? 41.019 7.869 -56.366 1.00 36.28 83 THR A N 1
ATOM 655 C CA . THR A 1 83 ? 39.640 7.449 -56.710 1.00 36.28 83 THR A CA 1
ATOM 656 C C .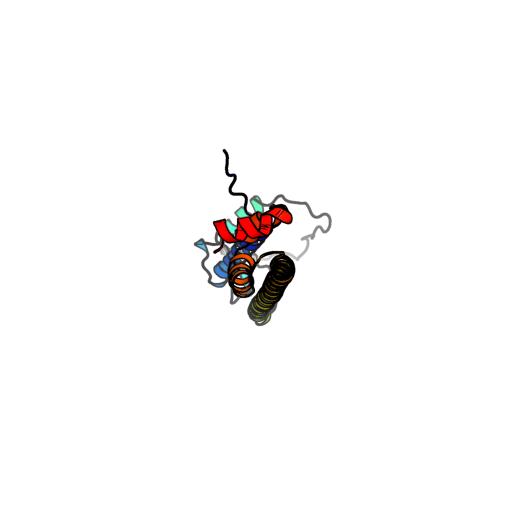 THR A 1 83 ? 38.837 6.527 -55.768 1.00 36.28 83 THR A C 1
ATOM 658 O O . THR A 1 83 ? 39.118 5.345 -55.640 1.00 36.28 83 THR A O 1
ATOM 661 N N . GLU A 1 84 ? 37.732 7.054 -55.226 1.00 28.19 84 GLU A N 1
ATOM 662 C CA . GLU A 1 84 ? 36.330 6.659 -55.505 1.00 28.19 84 GLU A CA 1
ATOM 663 C C . GLU A 1 84 ? 35.411 7.032 -54.329 1.00 28.19 84 GLU A C 1
ATOM 665 O O . GLU A 1 84 ? 35.724 6.855 -53.152 1.00 28.19 84 GLU A O 1
ATOM 670 N N . ALA A 1 85 ? 34.263 7.616 -54.669 1.00 42.59 85 ALA A N 1
ATOM 671 C CA . ALA A 1 85 ? 33.256 8.062 -53.724 1.00 42.59 85 ALA A CA 1
ATOM 672 C C . ALA A 1 85 ? 32.674 6.880 -52.937 1.00 42.59 85 ALA A C 1
ATOM 674 O O . ALA A 1 85 ? 32.106 5.955 -53.510 1.00 42.59 85 ALA A O 1
ATOM 675 N N . SER A 1 86 ? 32.724 6.958 -51.609 1.00 34.00 86 SER A N 1
ATOM 676 C CA . SER A 1 86 ? 31.829 6.190 -50.749 1.00 34.00 86 SER A CA 1
ATOM 677 C C . SER A 1 86 ? 31.446 7.041 -49.547 1.00 34.00 86 SER A C 1
ATOM 679 O O . SER A 1 86 ? 32.255 7.329 -48.662 1.00 34.00 86 SER A O 1
ATOM 681 N N . SER A 1 87 ? 30.192 7.493 -49.549 1.00 39.19 87 SER A N 1
ATOM 682 C CA . SER A 1 87 ? 29.532 8.141 -48.421 1.00 39.19 87 SER A CA 1
ATOM 683 C C . SER A 1 87 ? 29.361 7.124 -47.289 1.00 39.19 87 SER A C 1
ATOM 685 O O . SER A 1 87 ? 28.316 6.491 -47.141 1.00 39.19 87 SER A O 1
ATOM 687 N N . GLY A 1 88 ? 30.411 6.920 -46.501 1.00 32.62 88 GLY A N 1
ATOM 688 C CA . GLY A 1 88 ? 30.355 6.107 -45.294 1.00 32.62 88 GLY A CA 1
ATOM 689 C C . GLY A 1 88 ? 29.998 6.965 -44.085 1.00 32.62 88 GLY A C 1
ATOM 690 O O . GLY A 1 88 ? 30.892 7.573 -43.496 1.00 32.62 88 GLY A O 1
ATOM 691 N N . SER A 1 89 ? 28.720 6.991 -43.684 1.00 39.66 89 SER A N 1
ATOM 692 C CA . SER A 1 89 ? 28.285 7.532 -42.385 1.00 39.66 89 SER A CA 1
ATOM 693 C C . SER A 1 89 ? 29.079 6.871 -41.255 1.00 39.66 89 SER A C 1
ATOM 695 O O . SER A 1 89 ? 28.880 5.698 -40.920 1.00 39.66 89 SER A O 1
ATOM 697 N N . ARG A 1 90 ? 30.001 7.621 -40.644 1.00 42.56 90 ARG A N 1
ATOM 698 C CA . ARG A 1 90 ? 30.773 7.167 -39.482 1.00 42.56 90 ARG A CA 1
ATOM 699 C C . ARG A 1 90 ? 29.907 7.294 -38.235 1.00 42.56 90 ARG A C 1
ATOM 701 O O . ARG A 1 90 ? 29.937 8.299 -37.533 1.00 42.56 90 ARG A O 1
ATOM 708 N N . LYS A 1 91 ? 29.151 6.234 -37.945 1.00 46.34 91 LYS A N 1
ATOM 709 C CA . LYS A 1 91 ? 28.363 6.076 -36.715 1.00 46.34 91 LYS A CA 1
ATOM 710 C C . LYS A 1 91 ? 29.295 6.190 -35.498 1.00 46.34 91 LYS A C 1
ATOM 712 O O . LYS A 1 91 ? 30.050 5.263 -35.200 1.00 46.34 91 LYS A O 1
ATOM 717 N N . ARG A 1 92 ? 29.282 7.339 -34.814 1.00 45.94 92 ARG A N 1
ATOM 718 C CA . ARG A 1 92 ? 30.101 7.575 -33.614 1.00 45.94 92 ARG A CA 1
ATOM 719 C C . ARG A 1 92 ? 29.626 6.642 -32.497 1.00 45.94 92 ARG A C 1
ATOM 721 O O . ARG A 1 92 ? 28.471 6.684 -32.087 1.00 45.94 92 ARG A O 1
ATOM 728 N N . LYS A 1 93 ? 30.525 5.774 -32.030 1.00 43.69 93 LYS A N 1
ATOM 729 C CA . LYS A 1 93 ? 30.272 4.720 -31.039 1.00 43.69 93 LYS A CA 1
ATOM 730 C C . LYS A 1 93 ? 31.116 5.001 -29.796 1.00 43.69 93 LYS A C 1
ATOM 732 O O . LYS A 1 93 ? 32.333 5.105 -29.909 1.00 43.69 93 LYS A O 1
ATOM 737 N N . ARG A 1 94 ? 30.501 5.095 -28.615 1.00 45.53 94 ARG A N 1
ATOM 738 C CA . ARG A 1 94 ? 31.228 5.067 -27.333 1.00 45.53 94 ARG A CA 1
ATOM 739 C C . ARG A 1 94 ? 31.021 3.689 -26.704 1.00 45.53 94 ARG A C 1
ATOM 741 O O . ARG A 1 94 ? 29.886 3.300 -26.450 1.00 45.53 94 ARG A O 1
ATOM 748 N N . CYS A 1 95 ? 32.110 2.946 -26.515 1.00 37.16 95 CYS A N 1
ATOM 749 C CA . CYS A 1 95 ? 32.121 1.613 -25.909 1.00 37.16 95 CYS A CA 1
ATOM 750 C C . CYS A 1 95 ? 32.811 1.681 -24.547 1.00 37.16 95 CYS A C 1
ATOM 752 O O . CYS A 1 95 ? 33.962 2.100 -24.480 1.00 37.16 95 CYS A O 1
ATOM 754 N N . SER A 1 96 ? 32.155 1.208 -23.494 1.00 48.66 96 SER A N 1
ATOM 755 C CA . SER A 1 96 ? 32.825 0.748 -22.275 1.00 48.66 96 SER A CA 1
ATOM 756 C C . SER A 1 96 ? 31.866 -0.180 -21.524 1.00 48.66 96 SER A C 1
ATOM 758 O O . SER A 1 96 ? 30.777 0.255 -21.160 1.00 48.66 96 SER A O 1
ATOM 760 N N . GLY A 1 97 ? 32.240 -1.453 -21.344 1.00 48.09 97 GLY A N 1
ATOM 761 C CA . GLY A 1 97 ? 31.532 -2.401 -20.465 1.00 48.09 97 GLY A CA 1
ATOM 762 C C . GLY A 1 97 ? 31.232 -3.784 -21.066 1.00 48.09 97 GLY A C 1
ATOM 763 O O . GLY A 1 97 ? 30.795 -3.898 -22.211 1.00 48.09 97 GLY A O 1
ATOM 764 N N . ASN A 1 98 ? 31.480 -4.840 -20.280 1.00 49.88 98 ASN A N 1
ATOM 765 C CA . ASN A 1 98 ? 31.424 -6.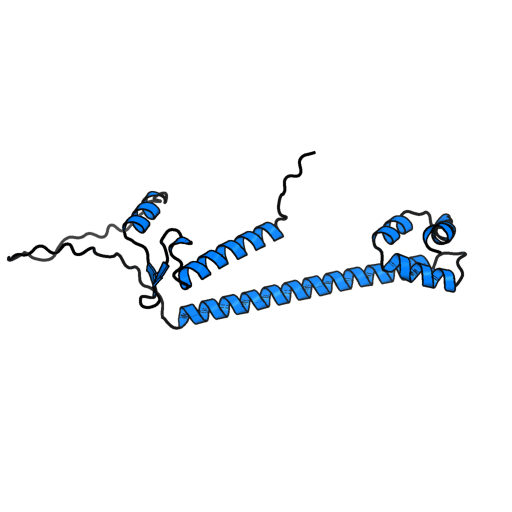260 -20.658 1.00 49.88 98 ASN A CA 1
ATOM 766 C C . ASN A 1 98 ? 29.973 -6.814 -20.765 1.00 49.88 98 ASN A C 1
ATOM 768 O O . ASN A 1 98 ? 29.036 -6.267 -20.192 1.00 49.88 98 ASN A O 1
ATOM 772 N N . LYS A 1 99 ? 29.759 -7.891 -21.544 1.00 45.12 99 LYS A N 1
ATOM 773 C CA . LYS A 1 99 ? 28.438 -8.337 -22.052 1.00 45.12 99 LYS A CA 1
ATOM 774 C C . LYS A 1 99 ? 27.541 -9.108 -21.072 1.00 45.12 99 LYS A C 1
ATOM 776 O O . LYS A 1 99 ? 26.321 -8.954 -21.171 1.00 45.12 99 LYS A O 1
ATOM 781 N N . GLU A 1 100 ? 28.101 -9.956 -20.212 1.00 50.94 100 GLU A N 1
ATOM 782 C CA . GLU A 1 100 ? 27.342 -10.682 -19.169 1.00 50.94 100 GLU A CA 1
ATOM 783 C C . GLU A 1 100 ? 26.979 -9.769 -17.999 1.00 50.94 100 GLU A C 1
ATOM 785 O O . GLU A 1 100 ? 25.951 -9.937 -17.349 1.00 50.94 100 GLU A O 1
ATOM 790 N N . ASP A 1 101 ? 27.774 -8.718 -17.855 1.00 60.09 101 ASP A N 1
ATOM 791 C CA . ASP A 1 101 ? 27.708 -7.740 -16.792 1.00 60.09 101 ASP A CA 1
ATOM 792 C C . ASP A 1 101 ? 26.362 -7.010 -16.777 1.00 60.09 101 ASP A C 1
ATOM 794 O O . ASP A 1 101 ? 25.746 -6.903 -15.735 1.00 60.09 101 ASP A O 1
ATOM 798 N N . LEU A 1 102 ? 25.804 -6.579 -17.918 1.00 58.62 102 LEU A N 1
ATOM 799 C CA . LEU A 1 102 ? 24.592 -5.743 -17.882 1.00 58.62 102 LEU A CA 1
ATOM 800 C C . LEU A 1 102 ? 23.297 -6.505 -17.558 1.00 58.62 102 LEU A C 1
ATOM 802 O O . LEU A 1 102 ? 22.461 -5.993 -16.820 1.00 58.62 102 LEU A O 1
ATOM 806 N N . LYS A 1 103 ? 23.091 -7.708 -18.112 1.00 62.28 103 LYS A N 1
ATOM 807 C CA . LYS A 1 103 ? 21.901 -8.513 -17.763 1.00 62.28 103 LYS A CA 1
ATOM 808 C C . LYS A 1 103 ? 21.961 -8.930 -16.300 1.00 62.28 103 LYS A C 1
ATOM 810 O O . LYS A 1 103 ? 20.942 -8.884 -15.617 1.00 62.28 103 LYS A O 1
ATOM 815 N N . GLU A 1 104 ? 23.155 -9.280 -15.836 1.00 72.56 104 GLU A N 1
ATOM 816 C CA . GLU A 1 104 ? 23.422 -9.603 -14.443 1.00 72.56 104 GLU A CA 1
ATOM 817 C C . GLU A 1 104 ? 23.234 -8.378 -13.539 1.00 72.56 104 GLU A C 1
ATOM 819 O O . GLU A 1 104 ? 22.550 -8.475 -12.529 1.00 72.56 104 GLU A O 1
ATOM 824 N N . VAL A 1 105 ? 23.714 -7.201 -13.947 1.00 72.69 105 VAL A N 1
ATOM 825 C CA . VAL A 1 105 ? 23.532 -5.921 -13.246 1.00 72.69 105 VAL A CA 1
ATOM 826 C C . VAL A 1 105 ? 22.060 -5.537 -13.176 1.00 72.69 105 VAL A C 1
ATOM 828 O O . VAL A 1 105 ? 21.595 -5.152 -12.110 1.00 72.69 105 VAL A O 1
ATOM 831 N N . VAL A 1 106 ? 21.292 -5.666 -14.262 1.00 75.81 106 VAL A N 1
ATOM 832 C CA . VAL A 1 106 ? 19.847 -5.384 -14.248 1.00 75.81 106 VAL A CA 1
ATOM 833 C C . VAL A 1 106 ? 19.120 -6.388 -13.357 1.00 75.81 106 VAL A C 1
ATOM 835 O O . VAL A 1 106 ? 18.311 -5.980 -12.530 1.00 75.81 106 VAL A O 1
ATOM 838 N N . ARG A 1 107 ? 19.442 -7.683 -13.453 1.00 78.38 107 ARG A N 1
ATOM 839 C CA . ARG A 1 107 ? 18.875 -8.735 -12.596 1.00 78.38 107 ARG A CA 1
ATOM 840 C C . ARG A 1 107 ? 19.190 -8.489 -11.119 1.00 78.38 107 ARG A C 1
ATOM 842 O O . ARG A 1 107 ? 18.298 -8.587 -10.279 1.00 78.38 107 ARG A O 1
ATOM 849 N N . GLU A 1 108 ? 20.430 -8.138 -10.802 1.00 78.69 108 GLU A N 1
ATOM 850 C CA . GLU A 1 108 ? 20.888 -7.833 -9.448 1.00 78.69 108 GLU A CA 1
ATOM 851 C C . GLU A 1 108 ? 20.252 -6.542 -8.927 1.00 78.69 108 GLU A C 1
ATOM 853 O O . GLU A 1 108 ? 19.798 -6.498 -7.786 1.00 78.69 108 GLU A O 1
ATOM 858 N N . MET A 1 109 ? 20.115 -5.518 -9.770 1.00 73.00 109 MET A N 1
ATOM 859 C CA . MET A 1 109 ? 19.413 -4.278 -9.442 1.00 73.00 109 MET A CA 1
ATOM 860 C C . MET A 1 109 ? 17.930 -4.542 -9.154 1.00 73.00 109 MET A C 1
ATOM 862 O O . MET A 1 109 ? 17.416 -4.086 -8.133 1.00 73.00 109 MET A O 1
ATOM 866 N N . THR A 1 110 ? 17.245 -5.322 -9.997 1.00 76.12 110 THR A N 1
ATOM 867 C CA . THR A 1 110 ? 15.847 -5.726 -9.784 1.00 76.12 110 THR A CA 1
ATOM 868 C C . THR A 1 110 ? 15.701 -6.533 -8.495 1.00 76.12 110 THR A C 1
ATOM 870 O O . THR A 1 110 ? 14.805 -6.250 -7.701 1.00 76.12 110 THR A O 1
ATOM 873 N N . ASN A 1 111 ? 16.608 -7.476 -8.229 1.00 78.94 111 ASN A N 1
ATOM 874 C CA . ASN A 1 111 ? 16.606 -8.262 -6.995 1.00 78.94 111 ASN A CA 1
ATOM 875 C C . ASN A 1 111 ? 16.856 -7.399 -5.754 1.00 78.94 111 ASN A C 1
ATOM 877 O O . ASN A 1 111 ? 16.141 -7.529 -4.762 1.00 78.94 111 ASN A O 1
ATOM 881 N N . ARG A 1 112 ? 17.842 -6.498 -5.791 1.00 78.50 112 ARG A N 1
ATOM 882 C CA . ARG A 1 112 ? 18.131 -5.558 -4.698 1.00 78.50 112 ARG A CA 1
ATOM 883 C C . ARG A 1 112 ? 16.957 -4.634 -4.439 1.00 78.50 112 ARG A C 1
ATOM 885 O O . ARG A 1 112 ? 16.581 -4.442 -3.288 1.00 78.50 112 ARG A O 1
ATOM 892 N N . MET A 1 113 ? 16.346 -4.107 -5.492 1.00 76.69 113 MET A N 1
ATOM 893 C CA . MET A 1 113 ? 15.168 -3.260 -5.376 1.00 76.69 113 MET A CA 1
ATOM 894 C C . MET A 1 113 ? 13.979 -4.039 -4.804 1.00 76.69 113 MET A C 1
ATOM 896 O O . MET A 1 113 ? 13.323 -3.546 -3.890 1.00 76.69 113 MET A O 1
ATOM 900 N N . GLY A 1 114 ? 13.762 -5.284 -5.239 1.00 79.56 114 GLY A N 1
ATOM 901 C CA . GLY A 1 114 ? 12.768 -6.184 -4.652 1.00 79.56 114 GLY A CA 1
ATOM 902 C C . GLY A 1 114 ? 13.012 -6.451 -3.163 1.00 79.56 114 GLY A C 1
ATOM 903 O O . GLY A 1 114 ? 12.075 -6.387 -2.367 1.00 79.56 114 GLY A O 1
ATOM 904 N N . LYS A 1 115 ? 14.271 -6.660 -2.755 1.00 81.31 115 LYS A N 1
ATOM 905 C CA . LYS A 1 115 ? 14.656 -6.815 -1.341 1.00 81.31 115 LYS A CA 1
ATOM 906 C C . LYS A 1 115 ? 14.415 -5.539 -0.537 1.00 81.31 115 LYS A C 1
ATOM 908 O O . LYS A 1 115 ? 13.825 -5.619 0.533 1.00 81.31 115 LYS A O 1
ATOM 913 N N . MET A 1 116 ? 14.801 -4.372 -1.057 1.00 78.12 116 MET A N 1
ATOM 914 C CA . MET A 1 116 ? 14.557 -3.083 -0.397 1.00 78.12 116 MET A CA 1
ATOM 915 C C . MET A 1 116 ? 13.062 -2.811 -0.221 1.00 78.12 116 MET A C 1
ATOM 917 O O . MET A 1 116 ? 12.644 -2.422 0.864 1.00 78.12 116 MET A O 1
ATOM 921 N N . PHE A 1 117 ? 12.243 -3.065 -1.247 1.00 80.25 117 PHE A N 1
ATOM 922 C CA . PHE A 1 117 ? 10.790 -2.939 -1.134 1.00 80.25 117 PHE A CA 1
ATOM 923 C C . PHE A 1 117 ? 10.209 -3.914 -0.117 1.00 80.25 117 PHE A C 1
ATOM 925 O O . PHE A 1 117 ? 9.368 -3.515 0.684 1.00 80.25 117 PHE A O 1
ATOM 932 N N . THR A 1 118 ? 10.659 -5.168 -0.123 1.00 84.56 118 THR A N 1
ATOM 933 C CA . THR A 1 118 ? 10.181 -6.177 0.828 1.00 84.56 118 THR A CA 1
ATOM 934 C C . THR A 1 118 ? 10.551 -5.796 2.259 1.00 84.56 118 THR A C 1
ATOM 936 O O . THR A 1 118 ? 9.669 -5.788 3.109 1.00 84.56 118 THR A O 1
ATOM 939 N N . SER A 1 119 ? 11.800 -5.386 2.506 1.00 85.19 119 SER A N 1
ATOM 940 C CA . SER A 1 119 ? 12.271 -4.931 3.823 1.00 85.19 119 SER A CA 1
ATOM 941 C C . SER A 1 119 ? 11.488 -3.711 4.299 1.00 85.19 119 SER A C 1
ATOM 943 O O . SER A 1 119 ? 10.897 -3.738 5.372 1.00 85.19 119 SER A O 1
ATOM 945 N N . ALA A 1 120 ? 11.373 -2.678 3.460 1.00 80.31 120 ALA A N 1
ATOM 946 C CA . ALA A 1 120 ? 10.617 -1.476 3.797 1.00 80.31 120 ALA A CA 1
ATOM 947 C C . ALA A 1 120 ? 9.129 -1.777 4.049 1.00 80.31 120 ALA A C 1
ATOM 949 O O . ALA A 1 120 ? 8.516 -1.200 4.945 1.00 80.31 120 ALA A O 1
ATOM 950 N N . THR A 1 121 ? 8.535 -2.700 3.285 1.00 85.25 121 THR A N 1
ATOM 951 C CA . THR A 1 121 ? 7.141 -3.119 3.494 1.00 85.25 121 THR A CA 1
ATOM 952 C C . THR A 1 121 ? 6.997 -3.920 4.785 1.00 85.25 121 THR A C 1
ATOM 954 O O . THR A 1 121 ? 6.036 -3.710 5.514 1.00 85.25 121 THR A O 1
ATOM 957 N N . GLN A 1 122 ? 7.945 -4.800 5.106 1.00 84.81 122 GLN A N 1
ATOM 958 C CA . GLN A 1 122 ? 7.954 -5.554 6.361 1.00 84.81 122 GLN A CA 1
ATOM 959 C C . GLN A 1 122 ? 8.110 -4.632 7.574 1.00 84.81 122 GLN A C 1
ATOM 961 O O . GLN A 1 122 ? 7.372 -4.785 8.547 1.00 84.81 122 GLN A O 1
ATOM 966 N N . GLU A 1 123 ? 8.999 -3.642 7.510 1.00 89.69 123 GLU A N 1
ATOM 967 C CA . GLU A 1 123 ? 9.165 -2.619 8.550 1.00 89.69 123 GLU A CA 1
ATOM 968 C C . GLU A 1 123 ? 7.890 -1.788 8.730 1.00 89.69 123 GLU A C 1
ATOM 970 O O . GLU A 1 123 ? 7.442 -1.572 9.859 1.00 89.69 123 GLU A O 1
ATOM 975 N N . LEU A 1 124 ? 7.253 -1.379 7.626 1.00 86.62 124 LEU A N 1
ATOM 976 C CA . LEU A 1 124 ? 5.976 -0.667 7.656 1.00 86.62 124 LEU A CA 1
ATOM 977 C C . LEU A 1 124 ? 4.874 -1.527 8.287 1.00 86.62 124 LEU A C 1
ATOM 979 O O . LEU A 1 124 ? 4.170 -1.061 9.178 1.00 86.62 124 LEU A O 1
ATOM 983 N N . VAL A 1 125 ? 4.720 -2.778 7.844 1.00 88.62 125 VAL A N 1
ATOM 984 C CA . VAL A 1 125 ? 3.713 -3.709 8.375 1.00 88.62 125 VAL A CA 1
ATOM 985 C C . VAL A 1 125 ? 3.934 -3.937 9.867 1.00 88.62 125 VAL A C 1
ATOM 987 O O . VAL A 1 125 ? 2.974 -3.876 10.631 1.00 88.62 125 VAL A O 1
ATOM 990 N N . SER A 1 126 ? 5.185 -4.120 10.290 1.00 87.12 126 SER A N 1
ATOM 991 C CA . SER A 1 126 ? 5.545 -4.294 11.700 1.00 87.12 126 SER A CA 1
ATOM 992 C C . SER A 1 126 ? 5.223 -3.043 12.515 1.00 87.12 126 SER A C 1
ATOM 994 O O . SER A 1 126 ? 4.637 -3.146 13.587 1.00 87.12 126 SER A O 1
ATOM 996 N N . SER A 1 127 ? 5.518 -1.857 11.981 1.00 85.31 127 SER A N 1
ATOM 997 C CA . SER A 1 127 ? 5.208 -0.579 12.633 1.00 85.31 127 SER A CA 1
ATOM 998 C C . SER A 1 127 ? 3.700 -0.339 12.751 1.00 85.31 127 SER A C 1
ATOM 1000 O O . SER A 1 127 ? 3.224 0.110 13.791 1.00 85.31 127 SER A O 1
ATOM 1002 N N . ILE A 1 128 ? 2.924 -0.673 11.714 1.00 82.06 128 ILE A N 1
ATOM 1003 C CA . ILE A 1 128 ? 1.456 -0.589 11.739 1.00 82.06 128 ILE A CA 1
ATOM 1004 C C . ILE A 1 128 ? 0.880 -1.589 12.745 1.00 82.06 128 ILE A C 1
ATOM 1006 O O . ILE A 1 128 ? -0.026 -1.235 13.496 1.00 82.06 128 ILE A O 1
ATOM 1010 N N . ALA A 1 129 ? 1.380 -2.826 12.764 1.00 81.31 129 ALA A N 1
ATOM 1011 C CA . ALA A 1 129 ? 0.945 -3.843 13.715 1.00 81.31 129 ALA A CA 1
ATOM 1012 C C . ALA A 1 129 ? 1.258 -3.421 15.156 1.00 81.31 129 ALA A C 1
ATOM 1014 O O . ALA A 1 129 ? 0.379 -3.478 16.008 1.00 81.31 129 ALA A O 1
ATOM 1015 N N . PHE A 1 130 ? 2.466 -2.909 15.405 1.00 76.88 130 PHE A N 1
ATOM 1016 C CA . PHE A 1 130 ? 2.857 -2.361 16.700 1.00 76.88 130 PHE A CA 1
ATOM 1017 C C . PHE A 1 130 ? 1.934 -1.216 17.136 1.00 76.88 130 PHE A C 1
ATOM 1019 O O . PHE A 1 130 ? 1.413 -1.247 18.245 1.00 76.88 130 PHE A O 1
ATOM 1026 N N . ALA A 1 131 ? 1.658 -0.248 16.255 1.00 75.38 131 ALA A N 1
ATOM 1027 C CA . ALA A 1 131 ? 0.768 0.871 16.565 1.00 75.38 131 ALA A CA 1
ATOM 1028 C C . ALA A 1 131 ? -0.678 0.423 16.844 1.00 75.38 131 ALA A C 1
ATOM 1030 O O . ALA A 1 131 ? -1.322 0.951 17.748 1.00 75.38 131 ALA A O 1
ATOM 1031 N N . LYS A 1 132 ? -1.188 -0.563 16.093 1.00 78.50 132 LYS A N 1
ATOM 1032 C CA . LYS A 1 132 ? -2.510 -1.156 16.343 1.00 78.50 132 LYS A CA 1
ATOM 1033 C C . LYS A 1 132 ? -2.570 -1.876 17.686 1.00 78.50 132 LYS A C 1
ATOM 1035 O O . LYS A 1 132 ? -3.548 -1.706 18.402 1.00 78.50 132 LYS A O 1
ATOM 1040 N N . ASN A 1 133 ? -1.539 -2.646 18.024 1.00 82.19 133 ASN A N 1
ATOM 1041 C CA . ASN A 1 133 ? -1.471 -3.354 19.300 1.00 82.19 133 ASN A CA 1
ATOM 1042 C C . ASN A 1 133 ? -1.367 -2.366 20.466 1.00 82.19 133 ASN A C 1
ATOM 1044 O O . ASN A 1 133 ? -2.133 -2.474 21.410 1.00 82.19 133 ASN A O 1
ATOM 1048 N N . MET A 1 134 ? -0.530 -1.332 20.346 1.00 78.75 134 MET A N 1
ATOM 1049 C CA . MET A 1 134 ? -0.443 -0.260 21.341 1.00 78.75 134 MET A CA 1
ATOM 1050 C C . MET A 1 134 ? -1.792 0.445 21.537 1.00 78.75 134 MET A C 1
ATOM 1052 O O . MET A 1 134 ? -2.175 0.746 22.661 1.00 78.75 134 MET A O 1
ATOM 1056 N N . GLN A 1 135 ? -2.539 0.699 20.457 1.00 79.19 135 GLN A N 1
ATOM 1057 C CA . GLN A 1 135 ? -3.890 1.246 20.571 1.00 79.19 135 GLN A CA 1
ATOM 1058 C C . GLN A 1 135 ? -4.842 0.273 21.277 1.00 79.19 135 GLN A C 1
ATOM 1060 O O . GLN A 1 135 ? -5.637 0.719 22.098 1.00 79.19 135 GLN A O 1
ATOM 1065 N N . ALA A 1 136 ? -4.778 -1.023 20.965 1.00 80.69 136 ALA A N 1
ATOM 1066 C CA . ALA A 1 136 ? -5.600 -2.034 21.619 1.00 80.69 136 ALA A CA 1
ATOM 1067 C C . ALA A 1 136 ? -5.313 -2.103 23.127 1.00 80.69 136 ALA A C 1
ATOM 1069 O O . ALA A 1 136 ? -6.262 -2.059 23.898 1.00 80.69 136 ALA A O 1
ATOM 1070 N N . ASP A 1 137 ? -4.042 -2.091 23.539 1.00 82.88 137 ASP A N 1
ATOM 1071 C CA . ASP A 1 137 ? -3.641 -2.101 24.953 1.00 82.88 137 ASP A CA 1
ATOM 1072 C C . ASP A 1 137 ? -4.162 -0.859 25.699 1.00 82.88 137 ASP A C 1
ATOM 1074 O O . ASP A 1 137 ? -4.720 -0.962 26.789 1.00 82.88 137 ASP A O 1
ATOM 1078 N N . VAL A 1 138 ? -4.049 0.326 25.085 1.00 84.00 138 VAL A N 1
ATOM 1079 C CA . VAL A 1 138 ? -4.555 1.583 25.667 1.00 84.00 138 VAL A CA 1
ATOM 1080 C C . VAL A 1 138 ? -6.086 1.583 25.764 1.00 84.00 138 VAL A C 1
ATOM 1082 O O . VAL A 1 138 ? -6.648 2.088 26.737 1.00 84.00 138 VAL A O 1
ATOM 1085 N N . VAL A 1 139 ? -6.781 1.026 24.766 1.00 84.62 139 VAL A N 1
ATOM 1086 C CA . VAL A 1 139 ? -8.243 0.870 24.801 1.00 84.62 139 VAL A CA 1
ATOM 1087 C C . VAL A 1 139 ? -8.648 -0.115 25.894 1.00 84.62 139 VAL A C 1
ATOM 1089 O O . VAL A 1 139 ? -9.605 0.160 26.614 1.00 84.62 139 VAL A O 1
ATOM 1092 N N . ASP A 1 140 ? -7.941 -1.239 26.016 1.00 82.50 140 ASP A N 1
ATOM 1093 C CA . ASP A 1 140 ? -8.205 -2.269 27.020 1.00 82.50 140 ASP A CA 1
ATOM 1094 C C . ASP A 1 140 ? -8.107 -1.677 28.427 1.00 82.50 140 ASP A C 1
ATOM 1096 O O . ASP A 1 140 ? -9.076 -1.726 29.186 1.00 82.50 140 ASP A O 1
ATOM 1100 N N . GLU A 1 141 ? -7.016 -0.964 28.722 1.00 84.81 141 GLU A N 1
ATOM 1101 C CA . GLU A 1 141 ? -6.840 -0.246 29.985 1.00 84.81 141 GLU A CA 1
ATOM 1102 C C . GLU A 1 141 ? -7.983 0.762 30.224 1.00 84.81 141 GLU A C 1
ATOM 1104 O O . GLU A 1 141 ? -8.678 0.720 31.244 1.00 84.81 141 GLU A O 1
ATOM 1109 N N . ALA A 1 142 ? -8.253 1.634 29.249 1.00 85.06 142 ALA A N 1
ATOM 1110 C CA . ALA A 1 142 ? -9.243 2.697 29.393 1.00 85.06 142 ALA A CA 1
ATOM 1111 C C . ALA A 1 142 ? -10.684 2.182 29.555 1.00 85.06 142 ALA A C 1
ATOM 1113 O O . ALA A 1 142 ? -11.470 2.820 30.256 1.00 85.06 142 ALA A O 1
ATOM 1114 N N . VAL A 1 143 ? -11.050 1.062 28.917 1.00 85.94 143 VAL A N 1
ATOM 1115 C CA . VAL A 1 143 ? -12.388 0.451 29.017 1.00 85.94 143 VAL A CA 1
ATOM 1116 C C . VAL A 1 143 ? -12.517 -0.404 30.281 1.00 85.94 143 VAL A C 1
ATOM 1118 O O . VAL A 1 143 ? -13.564 -0.378 30.935 1.00 85.94 143 VAL A O 1
ATOM 1121 N N . MET A 1 144 ? -11.461 -1.122 30.677 1.00 82.19 144 MET A N 1
ATOM 1122 C CA . MET A 1 144 ? -11.458 -1.942 31.890 1.00 82.19 144 MET A CA 1
ATOM 1123 C C . MET A 1 144 ? -11.558 -1.120 33.179 1.00 82.19 144 MET A C 1
ATOM 1125 O O . MET A 1 144 ? -12.091 -1.625 34.167 1.00 82.19 144 MET A O 1
ATOM 1129 N N . PHE A 1 145 ? -11.098 0.130 33.212 1.00 82.44 145 PHE A N 1
ATOM 1130 C CA . PHE A 1 145 ? -11.183 0.958 34.422 1.00 82.44 145 PHE A CA 1
ATOM 1131 C C . PHE A 1 145 ? -12.433 1.844 34.506 1.00 82.44 145 PHE A C 1
ATOM 1133 O O . PHE A 1 145 ? -12.619 2.534 35.509 1.00 82.44 145 PHE A O 1
ATOM 1140 N N . ILE A 1 146 ? -13.345 1.797 33.524 1.00 85.94 146 ILE A N 1
ATOM 1141 C CA . ILE A 1 146 ? -14.587 2.580 33.600 1.00 85.94 146 ILE A CA 1
ATOM 1142 C C . ILE A 1 146 ? -15.472 2.046 34.732 1.00 85.94 146 ILE A C 1
ATOM 1144 O O . ILE A 1 146 ? -16.016 0.936 34.666 1.00 85.94 146 ILE A O 1
ATOM 1148 N N . ASN A 1 147 ? -15.657 2.859 35.767 1.00 84.25 147 ASN A N 1
ATOM 1149 C CA . ASN A 1 147 ? -16.558 2.548 36.869 1.00 84.25 147 ASN A CA 1
ATOM 1150 C C . ASN A 1 147 ? -18.014 2.503 36.384 1.00 84.25 147 ASN A C 1
ATOM 1152 O O . ASN A 1 147 ? -18.461 3.362 35.629 1.00 84.25 147 ASN A O 1
ATOM 1156 N N . GLY A 1 148 ? -18.764 1.497 36.836 1.00 84.12 148 GLY A N 1
ATOM 1157 C CA . GLY A 1 148 ? -20.197 1.384 36.570 1.00 84.12 148 GLY A CA 1
ATOM 1158 C C . GLY A 1 148 ? -20.604 0.531 35.367 1.00 84.12 148 GLY A C 1
ATOM 1159 O O . GLY A 1 148 ? -21.804 0.349 35.212 1.00 84.12 148 GLY A O 1
ATOM 1160 N N . LEU A 1 149 ? -19.686 -0.021 34.558 1.00 87.38 149 LEU A N 1
ATOM 1161 C CA . LEU A 1 149 ? -20.011 -1.065 33.562 1.00 87.38 149 LEU A CA 1
ATOM 1162 C C . LEU A 1 149 ? -19.952 -2.474 34.168 1.00 87.38 149 LEU A C 1
ATOM 1164 O O . LEU A 1 149 ? -19.078 -2.762 34.988 1.00 87.38 149 LEU A O 1
ATOM 1168 N N . THR A 1 150 ? -20.816 -3.364 33.682 1.00 89.81 150 THR A N 1
ATOM 1169 C CA . THR A 1 150 ? -20.718 -4.820 33.898 1.00 89.81 150 THR A CA 1
ATOM 1170 C C . THR A 1 150 ? -19.564 -5.441 33.095 1.00 89.81 150 THR A C 1
ATOM 1172 O O . THR A 1 150 ? -18.979 -4.805 32.213 1.00 89.81 150 THR A O 1
ATOM 1175 N N . VAL A 1 151 ? -19.208 -6.693 33.399 1.00 85.62 151 VAL A N 1
ATOM 1176 C CA . VAL A 1 151 ? -18.100 -7.403 32.731 1.00 85.62 151 VAL A CA 1
ATOM 1177 C C . VAL A 1 151 ? -18.406 -7.618 31.245 1.00 85.62 151 VAL A C 1
ATOM 1179 O O . VAL A 1 151 ? -17.544 -7.397 30.393 1.00 85.62 151 VAL A O 1
ATOM 1182 N N . GLU A 1 152 ? -19.648 -7.970 30.928 1.00 85.69 152 GLU A N 1
ATOM 1183 C CA . GLU A 1 152 ? -20.130 -8.202 29.569 1.00 85.69 152 GLU A CA 1
ATOM 1184 C C . GLU A 1 152 ? -20.125 -6.903 28.753 1.00 85.69 152 GLU A C 1
ATOM 1186 O O . GLU A 1 152 ? -19.637 -6.871 27.620 1.00 85.69 152 GLU A O 1
ATOM 1191 N N . GLU A 1 153 ? -20.601 -5.805 29.352 1.00 89.12 153 GLU A N 1
ATOM 1192 C CA . GLU A 1 153 ? -20.578 -4.475 28.738 1.00 89.12 153 GLU A CA 1
ATOM 1193 C C . GLU A 1 153 ? -19.144 -4.045 28.395 1.00 89.12 153 GLU A C 1
ATOM 1195 O O . GLU A 1 153 ? -18.900 -3.519 27.306 1.00 89.12 153 GLU A O 1
ATOM 1200 N N . ARG A 1 154 ? -18.173 -4.312 29.279 1.00 88.19 154 ARG A N 1
ATOM 1201 C CA . ARG A 1 154 ? -16.753 -4.003 29.036 1.00 88.19 154 ARG A CA 1
ATOM 1202 C C . ARG A 1 154 ? -16.185 -4.797 27.868 1.00 88.19 154 ARG A C 1
ATOM 1204 O O . ARG A 1 154 ? -15.542 -4.207 27.004 1.00 88.19 154 ARG A O 1
ATOM 1211 N N . GLN A 1 155 ? -16.451 -6.099 27.796 1.00 82.56 155 GLN A N 1
ATOM 1212 C CA . GLN A 1 155 ? -15.943 -6.947 26.713 1.00 82.56 155 GLN A CA 1
ATOM 1213 C C . GLN A 1 155 ? -16.485 -6.532 25.344 1.00 82.56 155 GLN A C 1
ATOM 1215 O O . GLN A 1 155 ? -15.718 -6.402 24.387 1.00 82.56 155 GLN A O 1
ATOM 1220 N N . VAL A 1 156 ? -17.792 -6.274 25.245 1.00 86.75 156 VAL A N 1
ATOM 1221 C CA . VAL A 1 156 ? -18.407 -5.802 23.995 1.00 86.75 156 VAL A CA 1
ATOM 1222 C C . VAL A 1 156 ? -17.833 -4.444 23.593 1.00 86.75 156 VAL A C 1
ATOM 1224 O O . VAL A 1 156 ? -17.540 -4.214 22.416 1.00 86.75 156 VAL A O 1
ATOM 1227 N N . SER A 1 157 ? -17.628 -3.559 24.567 1.00 88.44 157 SER A N 1
ATOM 1228 C CA . SER A 1 157 ? -17.128 -2.209 24.314 1.00 88.44 157 SER A CA 1
ATOM 1229 C C . SER A 1 157 ? -15.670 -2.190 23.886 1.00 88.44 157 SER A C 1
ATOM 1231 O O . SER A 1 157 ? -15.336 -1.509 22.917 1.00 88.44 157 SER A O 1
ATOM 1233 N N . HIS A 1 158 ? -14.826 -2.997 24.529 1.00 85.12 158 HIS A N 1
ATOM 1234 C CA . HIS A 1 158 ? -13.435 -3.198 24.140 1.00 85.12 158 HIS A CA 1
ATOM 1235 C C . HIS A 1 158 ? -13.335 -3.620 22.667 1.00 85.12 158 HIS A C 1
ATOM 1237 O O . HIS A 1 158 ? -12.683 -2.941 21.875 1.00 85.12 158 HIS A O 1
ATOM 1243 N N . LEU A 1 159 ? -14.058 -4.674 22.265 1.00 82.62 159 LEU A N 1
ATOM 1244 C CA . LEU A 1 159 ? -14.005 -5.188 20.892 1.00 82.62 159 LEU A CA 1
ATOM 1245 C C . LEU A 1 159 ? -14.430 -4.135 19.857 1.00 82.62 159 LEU A C 1
ATOM 1247 O O . LEU A 1 159 ? -13.805 -4.003 18.805 1.00 82.62 159 LEU A O 1
ATOM 1251 N N . LYS A 1 160 ? -15.482 -3.361 20.150 1.00 86.56 160 LYS A N 1
ATOM 1252 C CA . LYS A 1 160 ? -16.012 -2.350 19.222 1.00 86.56 160 LYS A CA 1
ATOM 1253 C C . LYS A 1 160 ? -15.119 -1.110 19.122 1.00 86.56 160 LYS A C 1
ATOM 1255 O O . LYS A 1 160 ? -14.958 -0.573 18.025 1.00 86.56 160 LYS A O 1
ATOM 1260 N N . ILE A 1 161 ? -14.534 -0.660 20.233 1.00 87.94 161 ILE A N 1
ATOM 1261 C CA . ILE A 1 161 ? -13.700 0.548 20.276 1.00 87.94 161 ILE A CA 1
ATOM 1262 C C . ILE A 1 161 ? -12.285 0.255 19.753 1.00 87.94 161 ILE A C 1
ATOM 1264 O O . ILE A 1 161 ? -11.776 1.023 18.937 1.00 87.94 161 ILE A O 1
ATOM 1268 N N . ALA A 1 162 ? -11.673 -0.874 20.131 1.00 82.94 162 ALA A N 1
ATOM 1269 C CA . ALA A 1 162 ? -10.310 -1.231 19.717 1.00 82.94 162 ALA A CA 1
ATOM 1270 C C . ALA A 1 162 ? -10.195 -1.450 18.200 1.00 82.94 162 ALA A C 1
ATOM 1272 O O . ALA A 1 162 ? -9.192 -1.101 17.580 1.00 82.94 162 ALA A O 1
ATOM 1273 N N . CYS A 1 163 ? -11.244 -1.985 17.568 1.00 80.06 163 CYS A N 1
ATOM 1274 C CA . CYS A 1 163 ? -11.273 -2.196 16.121 1.00 80.06 163 CYS A CA 1
ATOM 1275 C C . CYS A 1 163 ? -11.655 -0.945 15.310 1.00 80.06 163 CYS A C 1
ATOM 1277 O O . CYS A 1 163 ? -11.618 -0.997 14.077 1.00 80.06 163 CYS A O 1
ATOM 1279 N N . ASN A 1 164 ? -12.018 0.174 15.951 1.00 85.12 164 ASN A N 1
ATOM 1280 C CA . ASN A 1 164 ? -12.488 1.371 15.258 1.00 85.12 164 ASN A CA 1
ATOM 1281 C C . ASN A 1 164 ? -11.788 2.654 15.760 1.00 85.12 164 ASN A C 1
ATOM 1283 O O . ASN A 1 164 ? -12.185 3.233 16.774 1.00 85.12 164 ASN A O 1
ATOM 1287 N N . PRO A 1 165 ? -10.816 3.188 14.993 1.00 83.44 165 PRO A N 1
ATOM 1288 C CA . PRO A 1 165 ? -10.062 4.384 15.375 1.00 83.44 165 PRO A CA 1
ATOM 1289 C C . PRO A 1 165 ? -10.910 5.649 15.569 1.00 83.44 165 PRO A C 1
ATOM 1291 O O . PRO A 1 165 ? -10.502 6.555 16.295 1.00 83.44 165 PRO A O 1
ATOM 1294 N N . ILE A 1 166 ? -12.071 5.743 14.910 1.00 86.69 166 ILE A N 1
ATOM 1295 C CA . ILE A 1 166 ? -12.976 6.891 15.046 1.00 86.69 166 ILE A CA 1
ATOM 1296 C C . ILE A 1 166 ? -13.726 6.798 16.373 1.00 86.69 166 ILE A C 1
ATOM 1298 O O . ILE A 1 166 ? -13.792 7.792 17.093 1.00 86.69 166 ILE A O 1
ATOM 1302 N N . LEU A 1 167 ? -14.229 5.609 16.721 1.00 89.31 167 LEU A N 1
ATOM 1303 C CA . LEU A 1 167 ? -14.884 5.386 18.011 1.00 89.31 167 LEU A CA 1
ATOM 1304 C C . LEU A 1 167 ? -13.911 5.603 19.169 1.00 89.31 167 LEU A C 1
ATOM 1306 O O . LEU A 1 167 ? -14.289 6.260 20.130 1.00 89.31 167 LEU A O 1
ATOM 1310 N N . TRP A 1 168 ? -12.658 5.145 19.052 1.00 89.88 168 TRP A N 1
ATOM 1311 C CA . TRP A 1 168 ? -11.621 5.442 20.046 1.00 89.88 168 TRP A CA 1
ATOM 1312 C C . TRP A 1 168 ? -11.419 6.945 20.242 1.00 89.88 168 TRP A C 1
ATOM 1314 O O . TRP A 1 168 ? -11.399 7.410 21.376 1.00 89.88 168 TRP A O 1
ATOM 1324 N N . ARG A 1 169 ? -11.321 7.721 19.153 1.00 88.62 169 ARG A N 1
ATOM 1325 C CA . ARG A 1 169 ? -11.179 9.181 19.251 1.00 88.62 169 ARG A CA 1
ATOM 1326 C C . ARG A 1 169 ? -12.368 9.806 19.978 1.00 88.62 169 ARG A C 1
ATOM 1328 O O . ARG A 1 169 ? -12.168 10.557 20.921 1.00 88.62 169 ARG A O 1
ATOM 1335 N N . MET A 1 170 ? -13.588 9.464 19.564 1.00 90.75 170 MET A N 1
ATOM 1336 C CA . MET A 1 170 ? -14.803 9.993 20.188 1.00 90.75 170 MET A CA 1
ATOM 1337 C C . MET A 1 170 ? -14.879 9.627 21.670 1.00 90.75 170 MET A C 1
ATOM 1339 O O . MET A 1 170 ? -15.183 10.485 22.484 1.00 90.75 170 MET A O 1
ATOM 1343 N N . PHE A 1 171 ? -14.567 8.379 22.020 1.00 90.94 171 PHE A N 1
ATOM 1344 C CA . PHE A 1 171 ? -14.547 7.893 23.396 1.00 90.94 171 PHE A CA 1
ATOM 1345 C C . PHE A 1 171 ? -13.474 8.582 24.254 1.00 90.94 171 PHE A C 1
ATOM 1347 O O . PHE A 1 171 ? -13.731 8.922 25.407 1.00 90.94 171 PHE A O 1
ATOM 1354 N N . ASN A 1 172 ? -12.280 8.811 23.701 1.00 89.62 172 ASN A N 1
ATOM 1355 C CA . ASN A 1 172 ? -11.176 9.461 24.404 1.00 89.62 172 ASN A CA 1
ATOM 1356 C C . ASN A 1 172 ? -11.489 10.921 24.773 1.00 89.62 172 ASN A C 1
ATOM 1358 O O . ASN A 1 172 ? -11.009 11.407 25.793 1.00 89.62 172 ASN A O 1
ATOM 1362 N N . ASP A 1 173 ? -12.320 11.595 23.977 1.00 91.88 173 ASP A N 1
ATOM 1363 C CA . ASP A 1 173 ? -12.737 12.980 24.219 1.00 91.88 173 ASP A CA 1
ATOM 1364 C C . ASP A 1 173 ? -13.878 13.094 25.257 1.00 91.88 173 ASP A C 1
ATOM 1366 O O . ASP A 1 173 ? -14.228 14.196 25.686 1.00 91.88 173 ASP A O 1
ATOM 1370 N N . VAL A 1 174 ? -14.473 11.971 25.683 1.00 92.06 174 VAL A N 1
ATOM 1371 C CA . VAL A 1 174 ? -15.554 11.949 26.681 1.00 92.06 174 VAL A CA 1
ATOM 1372 C C . VAL A 1 174 ? -14.972 12.034 28.102 1.00 92.06 174 VAL A C 1
ATOM 1374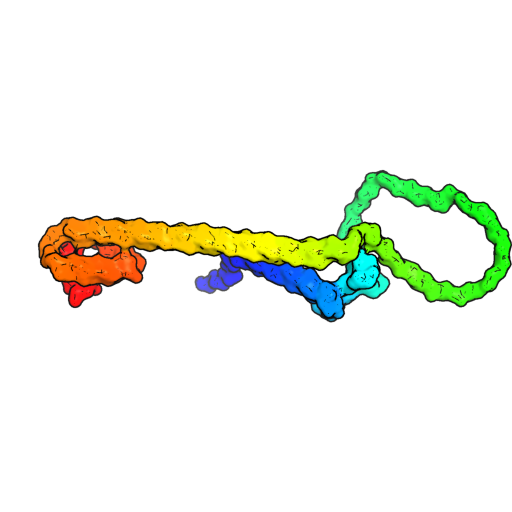 O O . VAL A 1 174 ? -14.086 11.247 28.446 1.00 92.06 174 VAL A O 1
ATOM 1377 N N . PRO A 1 175 ? -15.492 12.926 28.974 1.00 91.12 175 PRO A N 1
ATOM 1378 C CA . PRO A 1 175 ? -15.104 12.985 30.386 1.00 91.12 175 PRO A CA 1
ATOM 1379 C C . PRO A 1 175 ? -15.315 11.646 31.104 1.00 91.12 175 PRO A C 1
ATOM 1381 O O . PRO A 1 175 ? -16.329 10.988 30.875 1.00 91.12 175 PRO A O 1
ATOM 1384 N N . GLU A 1 176 ? -14.408 11.258 32.009 1.00 86.25 176 GLU A N 1
ATOM 1385 C CA . GLU A 1 176 ? -14.433 9.939 32.674 1.00 86.25 176 GLU A CA 1
ATOM 1386 C C . GLU A 1 176 ? -15.769 9.604 33.341 1.00 86.25 176 GLU A C 1
ATOM 1388 O O . GLU A 1 176 ? -16.277 8.496 33.182 1.00 86.25 176 GLU A O 1
ATOM 1393 N N . GLU A 1 177 ? -16.383 10.584 33.998 1.00 88.69 177 GLU A N 1
ATOM 1394 C CA . GLU A 1 177 ? -17.688 10.464 34.658 1.00 88.69 177 GLU A CA 1
ATOM 1395 C C . GLU A 1 177 ? -18.847 10.134 33.700 1.00 88.69 177 GLU A C 1
ATOM 1397 O O . GLU A 1 177 ? -19.852 9.572 34.122 1.00 88.69 177 GLU A O 1
ATOM 1402 N N . LYS A 1 178 ? -18.700 10.440 32.404 1.00 91.06 178 LYS A N 1
ATOM 1403 C CA . LYS A 1 178 ? -19.709 10.195 31.361 1.00 91.06 178 LYS A CA 1
ATOM 1404 C C . LYS A 1 178 ? -19.354 9.035 30.436 1.00 91.06 178 LYS A C 1
ATOM 1406 O O . LYS A 1 178 ? -20.165 8.681 29.581 1.00 91.06 178 LYS A O 1
ATOM 1411 N N . LYS A 1 179 ? -18.171 8.427 30.584 1.00 90.62 179 LYS A N 1
ATOM 1412 C CA . LYS A 1 179 ? -17.727 7.320 29.719 1.00 90.62 179 LYS A CA 1
ATOM 1413 C C . LYS A 1 179 ? -18.672 6.121 29.803 1.00 90.62 179 LYS A C 1
ATOM 1415 O O . LYS A 1 179 ? -18.960 5.517 28.775 1.00 90.62 179 LYS A O 1
ATOM 1420 N N . ALA A 1 180 ? -19.202 5.817 30.989 1.00 90.44 180 ALA A N 1
ATOM 1421 C CA . ALA A 1 180 ? -20.140 4.711 31.180 1.00 90.44 180 ALA A CA 1
ATOM 1422 C C . ALA A 1 180 ? -21.455 4.900 30.412 1.00 90.44 180 ALA A C 1
ATOM 1424 O O . ALA A 1 180 ? -21.883 4.011 29.675 1.00 90.44 180 ALA A O 1
ATOM 1425 N N . ASP A 1 181 ? -22.061 6.078 30.537 1.00 92.06 181 ASP A N 1
ATOM 1426 C CA . ASP A 1 181 ? -23.311 6.400 29.846 1.00 92.06 181 ASP A CA 1
ATOM 1427 C C . ASP A 1 181 ? -23.102 6.506 28.336 1.00 92.06 181 ASP A C 1
ATOM 1429 O O . ASP A 1 181 ? -23.916 6.014 27.554 1.00 92.06 181 ASP A O 1
ATOM 1433 N N . TRP A 1 182 ? -21.971 7.078 27.911 1.00 93.69 182 TRP A N 1
ATOM 1434 C CA . TRP A 1 182 ? -21.621 7.157 26.498 1.00 93.69 182 TRP A CA 1
ATOM 1435 C C . TRP A 1 182 ? -21.508 5.770 25.868 1.00 93.69 182 TRP A C 1
ATOM 1437 O O . TRP A 1 182 ? -22.070 5.547 24.795 1.00 93.69 182 TRP A O 1
ATOM 1447 N N . VAL A 1 183 ? -20.838 4.834 26.550 1.00 91.81 183 VAL A N 1
ATOM 1448 C CA . VAL A 1 183 ? -20.714 3.443 26.103 1.00 91.81 183 VAL A CA 1
ATOM 1449 C C . VAL A 1 183 ? -22.092 2.789 25.972 1.00 91.81 183 VAL A C 1
ATOM 1451 O O . VAL A 1 183 ? -22.389 2.201 24.935 1.00 91.81 183 VAL A O 1
ATOM 1454 N N . ARG A 1 184 ? -22.976 2.954 26.959 1.00 91.06 184 ARG A N 1
ATOM 1455 C CA . ARG A 1 184 ? -24.345 2.413 26.887 1.00 91.06 184 ARG A CA 1
ATOM 1456 C C . ARG A 1 184 ? -25.190 2.992 25.767 1.00 91.06 184 ARG A C 1
ATOM 1458 O O . ARG A 1 184 ? -26.056 2.303 25.256 1.00 91.06 184 ARG A O 1
ATOM 1465 N N . GLN A 1 185 ? -24.969 4.252 25.416 1.00 91.75 185 GLN A N 1
ATOM 1466 C CA . GLN A 1 185 ? -25.767 4.928 24.401 1.00 91.75 185 GLN A CA 1
ATOM 1467 C C . GLN A 1 185 ? -25.247 4.697 22.974 1.00 91.75 185 GLN A C 1
ATOM 1469 O O . GLN A 1 185 ? -26.034 4.711 22.030 1.00 91.75 185 GLN A O 1
ATOM 1474 N N . HIS A 1 186 ? -23.932 4.540 22.802 1.00 87.62 186 HIS A N 1
ATOM 1475 C CA . HIS A 1 186 ? -23.293 4.555 21.480 1.00 87.62 186 HIS A CA 1
ATOM 1476 C C . HIS A 1 186 ? -22.624 3.234 21.093 1.00 87.62 186 HIS A C 1
ATOM 1478 O O . HIS A 1 186 ? -22.291 3.050 19.921 1.00 87.62 186 HIS A O 1
ATOM 1484 N N . ILE A 1 187 ? -22.392 2.329 22.047 1.00 90.81 187 ILE A N 1
ATOM 1485 C CA . ILE A 1 187 ? -21.647 1.085 21.823 1.00 90.81 187 ILE A CA 1
ATOM 1486 C C . ILE A 1 187 ? -22.502 -0.155 22.083 1.00 90.81 187 ILE A C 1
ATOM 1488 O O . ILE A 1 187 ? -22.395 -1.116 21.314 1.00 90.81 187 ILE A O 1
ATOM 1492 N N . LEU A 1 188 ? -23.308 -0.157 23.145 1.00 85.38 188 LEU A N 1
ATOM 1493 C CA . LEU A 1 188 ? -24.190 -1.265 23.534 1.00 85.38 188 LEU A CA 1
ATOM 1494 C C . LEU A 1 188 ? -25.564 -1.129 22.876 1.00 85.38 188 LEU A C 1
ATOM 1496 O O . LEU A 1 188 ? -26.031 -2.167 22.357 1.00 85.38 188 LEU A O 1
#

Foldseek 3Di:
DDPPVDDDPVRVVVVVVVVVVVLVVCQAVVVCVVNQQWHADLVQGFTDGDPVSVVVVVVPDDDPPPDDDDPDDDDDDDDDDDDDDDPDDPRDDDDDDDNVVPVVVVVVVVVVVVVVVVVVVVVVVVVVVVVLVVLLVVLLVLLVPQPPDDPVLSVQLSVVCSVDVVSVVVLVPDDSVCSVVCSVVPRD

Organism: NCBI:txid362788

pLDDT: mean 70.88, std 17.89, range [28.19, 93.69]

Radius of gyration: 33.56 Å; chains: 1; bounding box: 78×35×94 Å